Protein AF-A0A6F9B5J8-F1 (afdb_monomer_lite)

Radius of gyration: 30.19 Å; chains: 1; bounding box: 65×34×93 Å

Structure (mmCIF, N/CA/C/O backbone):
data_AF-A0A6F9B5J8-F1
#
_entry.id   AF-A0A6F9B5J8-F1
#
loop_
_atom_site.group_PDB
_atom_site.id
_atom_site.type_symbol
_atom_site.label_atom_id
_atom_site.label_alt_id
_atom_site.label_comp_id
_atom_site.label_asym_id
_atom_site.label_entity_id
_atom_site.label_seq_id
_atom_site.pdbx_PDB_ins_code
_atom_site.Cartn_x
_atom_site.Cartn_y
_atom_site.Cartn_z
_atom_site.occupancy
_atom_site.B_iso_or_equiv
_atom_site.auth_seq_id
_atom_site.auth_comp_id
_atom_site.auth_asym_id
_atom_site.auth_atom_id
_atom_site.pdbx_PDB_model_num
ATOM 1 N N . MET A 1 1 ? 31.287 -22.476 31.550 1.00 37.38 1 MET A N 1
ATOM 2 C CA . MET A 1 1 ? 30.076 -23.321 31.480 1.00 37.38 1 MET A CA 1
ATOM 3 C C . MET A 1 1 ? 28.970 -22.593 32.219 1.00 37.38 1 MET A C 1
ATOM 5 O O . MET A 1 1 ? 29.070 -22.447 33.428 1.00 37.38 1 MET A O 1
ATOM 9 N N . LEU A 1 2 ? 28.010 -22.037 31.480 1.00 32.53 2 LEU A N 1
ATOM 10 C CA . LEU A 1 2 ? 26.827 -21.346 32.008 1.00 32.53 2 LEU A CA 1
ATOM 11 C C . LEU A 1 2 ? 25.641 -22.335 32.050 1.00 32.53 2 LEU A C 1
ATOM 13 O O . LEU A 1 2 ? 25.611 -23.243 31.217 1.00 32.53 2 LEU A O 1
ATOM 17 N N . PRO A 1 3 ? 24.709 -22.206 33.012 1.00 39.16 3 PRO A N 1
ATOM 18 C CA . PRO A 1 3 ? 23.629 -23.169 33.240 1.00 39.16 3 PRO A CA 1
ATOM 19 C C . PRO A 1 3 ? 22.471 -23.013 32.228 1.00 39.16 3 PRO A C 1
ATOM 21 O O . PRO A 1 3 ? 22.410 -22.000 31.527 1.00 39.16 3 PRO A O 1
ATOM 24 N N . PRO A 1 4 ? 21.546 -23.994 32.135 1.00 36.91 4 PRO A N 1
ATOM 25 C CA . PRO A 1 4 ? 20.468 -23.984 31.151 1.00 36.91 4 PRO A CA 1
ATOM 26 C C . PRO A 1 4 ? 19.283 -23.113 31.593 1.00 36.91 4 PRO A C 1
ATOM 28 O O . PRO A 1 4 ? 18.852 -23.144 32.746 1.00 36.91 4 PRO A O 1
ATOM 31 N N . LEU A 1 5 ? 18.743 -22.349 30.641 1.00 36.72 5 LEU A N 1
ATOM 32 C CA . LEU A 1 5 ? 17.564 -21.496 30.792 1.00 36.72 5 LEU A CA 1
ATOM 33 C C . LEU A 1 5 ? 16.286 -22.342 30.834 1.00 36.72 5 LEU A C 1
ATOM 35 O O . LEU A 1 5 ? 15.611 -22.522 29.825 1.00 36.72 5 LEU A O 1
ATOM 39 N N . THR A 1 6 ? 15.917 -22.826 32.013 1.00 44.38 6 THR A N 1
ATOM 40 C CA . THR A 1 6 ? 14.540 -23.252 32.277 1.00 44.38 6 THR A CA 1
ATOM 41 C C . THR A 1 6 ? 14.115 -22.775 33.654 1.00 44.38 6 THR A C 1
ATOM 43 O O . THR A 1 6 ? 14.826 -23.008 34.624 1.00 44.38 6 THR A O 1
ATOM 46 N N . GLN A 1 7 ? 12.908 -22.200 33.6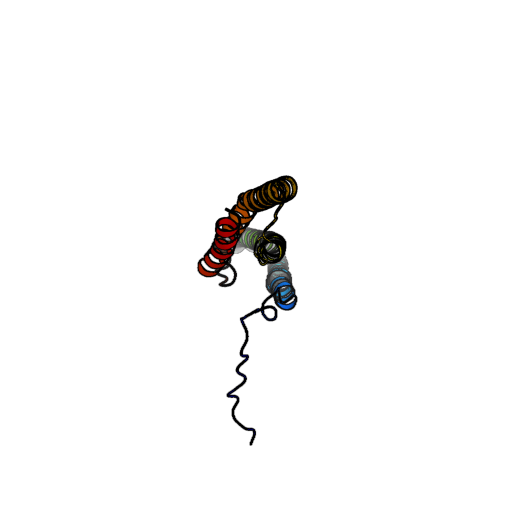93 1.00 40.66 7 GLN A N 1
ATOM 47 C CA . GLN A 1 7 ? 12.103 -21.798 34.856 1.00 40.66 7 GLN A CA 1
ATOM 48 C C . GLN A 1 7 ? 12.181 -20.322 35.269 1.00 40.66 7 GLN A C 1
ATOM 50 O O . GLN A 1 7 ? 12.693 -19.968 36.323 1.00 40.66 7 GLN A O 1
ATOM 55 N N . PHE A 1 8 ? 11.486 -19.482 34.499 1.00 30.41 8 PHE A N 1
ATOM 56 C CA . PHE A 1 8 ? 10.655 -18.438 35.099 1.00 30.41 8 PHE A CA 1
ATOM 57 C C . PHE A 1 8 ? 9.186 -18.760 34.800 1.00 30.41 8 PHE A C 1
ATOM 59 O O . PHE A 1 8 ? 8.731 -18.660 33.665 1.00 30.41 8 PHE A O 1
ATOM 66 N N . HIS A 1 9 ? 8.461 -19.212 35.825 1.00 32.81 9 HIS A N 1
ATOM 67 C CA . HIS A 1 9 ? 6.999 -19.272 35.848 1.00 32.81 9 HIS A CA 1
ATOM 68 C C . HIS A 1 9 ? 6.486 -17.974 36.489 1.00 32.81 9 HIS A C 1
ATOM 70 O O . HIS A 1 9 ? 6.892 -17.647 37.602 1.00 32.81 9 HIS A O 1
ATOM 76 N N . CYS A 1 10 ? 5.581 -17.256 35.816 1.00 32.72 10 CYS A N 1
ATOM 77 C CA . CYS A 1 10 ? 4.831 -16.139 36.400 1.00 32.72 10 CYS A CA 1
ATOM 78 C C . CYS A 1 10 ? 3.412 -16.619 36.776 1.00 32.72 10 CYS A C 1
ATOM 80 O O . CYS A 1 10 ? 2.688 -17.071 35.887 1.00 32.72 10 CYS A O 1
ATOM 82 N N . PRO A 1 11 ? 2.989 -16.553 38.055 1.00 35.34 11 PRO A N 1
ATOM 83 C CA . PRO A 1 11 ? 1.749 -17.176 38.521 1.00 35.34 11 PRO A CA 1
ATOM 84 C C . PRO A 1 11 ? 0.503 -16.266 38.517 1.00 35.34 11 PRO A C 1
ATOM 86 O O . PRO A 1 11 ? -0.454 -16.567 39.227 1.00 35.34 11 PRO A O 1
ATOM 89 N N . ARG A 1 12 ? 0.446 -15.177 37.733 1.00 34.28 12 ARG A N 1
ATOM 90 C CA . ARG A 1 12 ? -0.804 -14.413 37.527 1.00 34.28 12 ARG A CA 1
ATOM 91 C C . ARG A 1 12 ? -0.937 -13.892 36.094 1.00 34.28 12 ARG A C 1
ATOM 93 O O . ARG A 1 12 ? -0.128 -13.090 35.653 1.00 34.28 12 ARG A O 1
ATOM 100 N N . GLY A 1 13 ? -1.976 -14.396 35.419 1.00 32.84 13 GLY A N 1
ATOM 101 C CA . GLY A 1 13 ? -2.729 -13.807 34.303 1.00 32.84 13 GLY A CA 1
ATOM 102 C C . GLY A 1 13 ? -1.992 -12.858 33.363 1.00 32.84 13 GLY A C 1
ATOM 103 O O . GLY A 1 13 ? -1.878 -11.673 33.644 1.00 32.84 13 GLY A O 1
ATOM 104 N N . LYS A 1 14 ? -1.570 -13.408 32.221 1.00 40.62 14 LYS A N 1
ATOM 105 C CA . LYS A 1 14 ? -1.079 -12.739 31.011 1.00 40.62 14 LYS A CA 1
ATOM 106 C C . LYS A 1 14 ? -1.617 -11.314 30.825 1.00 40.62 14 LYS A C 1
ATOM 108 O O . LYS A 1 14 ? -2.750 -11.127 30.398 1.00 40.62 14 LYS A O 1
ATOM 113 N N . LEU A 1 15 ? -0.722 -10.345 30.955 1.00 35.44 15 LEU A N 1
ATOM 114 C CA . LEU A 1 15 ? -0.727 -9.197 30.068 1.00 35.44 15 LEU A CA 1
ATOM 115 C C . LEU A 1 15 ? 0.582 -9.218 29.288 1.00 35.44 15 LEU A C 1
ATOM 117 O O . LEU A 1 15 ? 1.653 -8.890 29.789 1.00 35.44 15 LEU A O 1
ATOM 121 N N . LEU A 1 16 ? 0.463 -9.687 28.053 1.00 37.03 16 LEU A N 1
ATOM 122 C CA . LEU A 1 16 ? 1.483 -9.693 27.018 1.00 37.03 16 LEU A CA 1
ATOM 123 C C . LEU A 1 16 ? 1.702 -8.241 26.534 1.00 37.03 16 LEU A C 1
ATOM 125 O O . LEU A 1 16 ? 1.447 -7.931 25.381 1.00 37.03 16 LEU A O 1
ATOM 129 N N . TYR A 1 17 ? 2.077 -7.324 27.432 1.00 33.22 17 TYR A N 1
ATOM 130 C CA . TYR A 1 17 ? 2.250 -5.899 27.105 1.00 33.22 17 TYR A CA 1
ATOM 131 C C . TYR A 1 17 ? 3.641 -5.552 26.557 1.00 33.22 17 TYR A C 1
ATOM 133 O O . TYR A 1 17 ? 3.884 -4.386 26.273 1.00 33.22 17 TYR A O 1
ATOM 141 N N . ASP A 1 18 ? 4.533 -6.531 26.365 1.00 35.66 18 ASP A N 1
ATOM 142 C CA . ASP A 1 18 ? 5.961 -6.228 26.206 1.00 35.66 18 ASP A CA 1
ATOM 143 C C . ASP A 1 18 ? 6.657 -6.682 24.920 1.00 35.66 18 ASP A C 1
ATOM 145 O O . ASP A 1 18 ? 7.838 -6.385 24.782 1.00 35.66 18 ASP A O 1
ATOM 149 N N . HIS A 1 19 ? 6.020 -7.316 23.931 1.00 38.62 19 HIS A N 1
ATOM 150 C CA . HIS A 1 19 ? 6.734 -7.660 22.688 1.00 38.62 19 HIS A CA 1
ATOM 151 C C . HIS A 1 19 ? 5.834 -7.561 21.457 1.00 38.62 19 HIS A C 1
ATOM 153 O O . HIS A 1 19 ? 4.926 -8.365 21.327 1.00 38.62 19 HIS A O 1
ATOM 159 N N . ILE A 1 20 ? 6.199 -6.675 20.515 1.00 34.84 20 ILE A N 1
ATOM 160 C CA . ILE A 1 20 ? 5.687 -6.532 19.126 1.00 34.84 20 ILE A CA 1
ATOM 161 C C . ILE A 1 20 ? 4.821 -5.274 18.869 1.00 34.84 20 ILE A C 1
ATOM 163 O O . ILE A 1 20 ? 4.109 -5.202 17.881 1.00 34.84 20 ILE A O 1
ATOM 167 N N . ILE A 1 21 ? 4.940 -4.194 19.651 1.00 38.72 21 ILE A N 1
ATOM 168 C CA . ILE A 1 21 ? 4.560 -2.871 19.114 1.00 38.72 21 ILE A CA 1
ATOM 169 C C . ILE A 1 21 ? 5.739 -2.356 18.278 1.00 38.72 21 ILE A C 1
ATOM 171 O O . ILE A 1 21 ? 6.789 -2.010 18.816 1.00 38.72 21 ILE A O 1
ATOM 175 N N . CYS A 1 22 ? 5.560 -2.406 16.955 1.00 45.31 22 CYS A N 1
ATOM 176 C CA . CYS A 1 22 ? 6.238 -1.611 15.928 1.00 45.31 22 CYS A CA 1
ATOM 177 C C . CYS A 1 22 ? 7.741 -1.377 16.139 1.00 45.31 22 CYS A C 1
ATOM 179 O O . CYS A 1 22 ? 8.139 -0.339 16.655 1.00 45.31 22 CYS A O 1
ATOM 181 N N . GLN A 1 23 ? 8.605 -2.288 15.672 1.00 42.56 23 GLN A N 1
ATOM 182 C CA . GLN A 1 23 ? 10.034 -1.981 15.528 1.00 42.56 23 GLN A CA 1
ATOM 183 C C . GLN A 1 23 ? 10.191 -0.809 14.536 1.00 42.56 23 GLN A C 1
ATOM 185 O O . GLN A 1 23 ? 10.037 -1.034 13.331 1.00 42.56 23 GLN A O 1
ATOM 190 N N . PRO A 1 24 ? 10.604 0.401 14.968 1.00 50.41 24 PRO A N 1
ATOM 191 C CA . PRO A 1 24 ? 10.905 1.507 14.049 1.00 50.41 24 PRO A CA 1
ATOM 192 C C . PRO A 1 24 ? 12.015 1.111 13.061 1.00 50.41 24 PRO A C 1
ATOM 194 O O . PRO A 1 24 ? 12.096 1.595 11.939 1.00 50.41 24 PRO A O 1
ATOM 197 N N . LYS A 1 25 ? 12.829 0.127 13.462 1.00 47.16 25 LYS A N 1
ATOM 198 C CA . LYS A 1 25 ? 13.899 -0.471 12.669 1.00 47.16 25 LYS A CA 1
ATOM 199 C C . LYS A 1 25 ? 13.408 -1.222 11.433 1.00 47.16 25 LYS A C 1
ATOM 201 O O . LYS A 1 25 ? 14.150 -1.244 10.465 1.00 47.16 25 LYS A O 1
ATOM 206 N N . ILE A 1 26 ? 12.212 -1.823 11.439 1.00 51.53 26 ILE A N 1
ATOM 207 C CA . ILE A 1 26 ? 11.658 -2.514 10.256 1.00 51.53 26 ILE A CA 1
ATOM 208 C C . ILE A 1 26 ? 11.089 -1.487 9.274 1.00 51.53 26 ILE A C 1
ATOM 210 O O . ILE A 1 26 ? 11.372 -1.575 8.085 1.00 51.53 26 ILE A O 1
ATOM 214 N N . HIS A 1 27 ? 10.380 -0.470 9.776 1.00 51.38 27 HIS A N 1
ATOM 215 C CA . HIS A 1 27 ? 9.922 0.676 8.985 1.00 51.38 27 HIS A CA 1
ATOM 216 C C . HIS A 1 27 ? 11.092 1.362 8.261 1.00 51.38 27 HIS A C 1
ATOM 218 O O . HIS A 1 27 ? 11.042 1.562 7.048 1.00 51.38 27 HIS A O 1
ATOM 224 N N . ASP A 1 28 ? 12.186 1.638 8.974 1.00 57.00 28 ASP A N 1
ATOM 225 C CA . ASP A 1 28 ? 13.368 2.265 8.382 1.00 57.00 28 ASP A CA 1
ATOM 226 C C . ASP A 1 28 ? 14.162 1.306 7.481 1.00 57.00 28 ASP A C 1
ATOM 228 O O . ASP A 1 28 ? 14.697 1.748 6.465 1.00 57.00 28 ASP A O 1
ATOM 232 N N . LEU A 1 29 ? 14.198 -0.003 7.776 1.00 56.66 29 LEU A N 1
ATOM 233 C CA . LEU A 1 29 ? 14.821 -0.992 6.886 1.00 56.66 29 LEU A CA 1
ATOM 234 C C . LEU A 1 29 ? 14.059 -1.128 5.570 1.00 56.66 29 LEU A C 1
ATOM 236 O O . LEU A 1 29 ? 14.685 -1.091 4.520 1.00 56.66 29 LEU A O 1
ATOM 240 N N . ILE A 1 30 ? 12.734 -1.282 5.610 1.00 58.03 30 ILE A N 1
ATOM 241 C CA . ILE A 1 30 ? 11.888 -1.442 4.419 1.00 58.03 30 ILE A CA 1
ATOM 242 C C . ILE A 1 30 ? 11.948 -0.163 3.573 1.00 58.03 30 ILE A C 1
ATOM 244 O O . ILE A 1 30 ? 12.135 -0.233 2.357 1.00 58.03 30 ILE A O 1
ATOM 248 N N . LYS A 1 31 ? 11.928 1.008 4.223 1.00 55.06 31 LYS A N 1
ATOM 249 C CA . LYS A 1 31 ? 12.168 2.320 3.605 1.00 55.06 31 LYS A CA 1
ATOM 250 C C . LYS A 1 31 ? 13.508 2.428 2.904 1.00 55.06 31 LYS A C 1
ATOM 252 O O . LYS A 1 31 ? 13.580 2.897 1.768 1.00 55.06 31 LYS A O 1
ATOM 257 N N . HIS A 1 32 ? 14.569 1.983 3.561 1.00 61.31 32 HIS A N 1
ATOM 258 C CA . HIS A 1 32 ? 15.911 2.048 3.006 1.00 61.31 32 HIS A CA 1
ATOM 259 C C . HIS A 1 32 ? 16.126 1.007 1.891 1.00 61.31 32 HIS A C 1
ATOM 261 O O . HIS A 1 32 ? 16.695 1.328 0.849 1.00 61.31 32 HIS A O 1
ATOM 267 N N . LEU A 1 33 ? 15.625 -0.221 2.057 1.00 61.12 33 LEU A N 1
ATOM 268 C CA . LEU A 1 33 ? 15.798 -1.313 1.096 1.00 61.12 33 LEU A CA 1
ATOM 269 C C . LEU A 1 33 ? 14.973 -1.135 -0.183 1.00 61.12 33 LEU A C 1
ATOM 271 O O . LEU A 1 33 ? 15.516 -1.316 -1.271 1.00 61.12 33 LEU A O 1
ATOM 275 N N . LEU A 1 34 ? 13.686 -0.790 -0.085 1.00 60.66 34 LEU A N 1
ATOM 276 C CA . LEU A 1 34 ? 12.826 -0.696 -1.271 1.00 60.66 34 LEU A CA 1
ATOM 277 C C . LEU A 1 34 ? 13.034 0.616 -2.029 1.00 60.66 34 LEU A C 1
ATOM 279 O O . LEU A 1 34 ? 13.161 0.600 -3.252 1.00 60.66 34 LEU A O 1
ATOM 283 N N . CYS A 1 35 ? 13.097 1.746 -1.319 1.00 58.72 35 CYS A N 1
ATOM 284 C CA . CYS A 1 35 ? 13.085 3.059 -1.960 1.00 58.72 35 CYS A CA 1
ATOM 285 C C . CYS A 1 35 ? 14.489 3.551 -2.329 1.00 58.72 35 CYS A C 1
ATOM 287 O O . CYS A 1 35 ? 14.704 4.015 -3.448 1.00 58.72 35 CYS A O 1
ATOM 289 N N . VAL A 1 36 ? 15.454 3.450 -1.407 1.00 60.62 36 VAL A N 1
ATOM 290 C CA . VAL A 1 36 ? 16.802 3.995 -1.633 1.00 60.62 36 VAL A CA 1
ATOM 291 C C . VAL A 1 36 ? 17.619 3.039 -2.490 1.00 60.62 36 VAL A C 1
ATOM 293 O O . VAL A 1 36 ? 18.093 3.438 -3.545 1.00 60.62 36 VAL A O 1
ATOM 296 N N . ILE A 1 37 ? 17.720 1.765 -2.107 1.00 62.06 37 ILE A N 1
ATOM 297 C CA . ILE A 1 37 ? 18.563 0.805 -2.837 1.00 62.06 37 ILE A CA 1
ATOM 298 C C . ILE A 1 37 ? 17.944 0.433 -4.193 1.00 62.06 37 ILE A C 1
ATOM 300 O O . ILE A 1 37 ? 18.648 0.413 -5.204 1.00 62.06 37 ILE A O 1
ATOM 304 N N . GLY A 1 38 ? 16.631 0.178 -4.242 1.00 70.38 38 GLY A N 1
ATOM 305 C CA . GLY A 1 38 ? 15.922 -0.120 -5.491 1.00 70.38 38 GLY A CA 1
ATOM 306 C C . GLY A 1 38 ? 15.949 1.051 -6.479 1.00 70.38 38 GLY A C 1
ATOM 307 O O . GLY A 1 38 ? 16.356 0.877 -7.628 1.00 70.38 38 GLY A O 1
ATOM 308 N N . GLY A 1 39 ? 15.585 2.251 -6.017 1.00 74.44 39 GLY A N 1
ATOM 309 C CA . GLY A 1 39 ? 15.567 3.462 -6.840 1.00 74.44 39 GLY A CA 1
ATOM 310 C C . GLY A 1 39 ? 16.956 3.904 -7.308 1.00 74.44 39 GLY A C 1
ATOM 311 O O . GLY A 1 39 ? 17.126 4.214 -8.486 1.00 74.44 39 GLY A O 1
ATOM 312 N N . GLN A 1 40 ? 17.971 3.877 -6.432 1.00 77.69 40 GLN A N 1
ATOM 313 C CA . GLN A 1 40 ? 19.347 4.225 -6.815 1.00 77.69 40 GLN A CA 1
ATOM 314 C C . GLN A 1 40 ? 19.888 3.283 -7.882 1.00 77.69 40 GLN A C 1
ATOM 316 O O . GLN A 1 40 ? 20.427 3.740 -8.885 1.00 77.69 40 GLN A O 1
ATOM 321 N N . LYS A 1 41 ? 19.686 1.973 -7.712 1.00 79.75 41 LYS A N 1
ATOM 322 C CA . LYS A 1 41 ? 20.203 0.986 -8.658 1.00 79.75 41 LYS A CA 1
ATOM 323 C C . LYS A 1 41 ? 19.550 1.098 -10.036 1.00 79.75 41 LYS A C 1
ATOM 325 O O . LYS A 1 41 ? 20.235 0.934 -11.047 1.00 79.75 41 LYS A O 1
ATOM 330 N N . ILE A 1 42 ? 18.247 1.390 -10.093 1.00 83.31 42 ILE A N 1
ATOM 331 C CA . ILE A 1 42 ? 17.556 1.631 -11.367 1.00 83.31 42 ILE A CA 1
ATOM 332 C C . ILE A 1 42 ? 18.063 2.925 -12.010 1.00 83.31 42 ILE A C 1
ATOM 334 O O . ILE A 1 42 ? 18.411 2.906 -13.186 1.00 83.31 42 ILE A O 1
ATOM 338 N N . HIS A 1 43 ? 18.190 4.010 -11.244 1.00 83.69 43 HIS A N 1
ATOM 339 C CA . HIS A 1 43 ? 18.704 5.287 -11.742 1.00 83.69 43 HIS A CA 1
ATOM 340 C C . HIS A 1 43 ? 20.143 5.178 -12.281 1.00 83.69 43 HIS A C 1
ATOM 342 O O . HIS A 1 43 ? 20.455 5.706 -13.348 1.00 83.69 43 HIS A O 1
ATOM 348 N N . GLU A 1 44 ? 21.026 4.472 -11.571 1.00 85.69 44 GLU A N 1
ATOM 349 C CA . GLU A 1 44 ? 22.394 4.188 -12.019 1.00 85.69 44 GLU A CA 1
ATOM 350 C C . GLU A 1 44 ? 22.402 3.390 -13.326 1.00 85.69 44 GLU A C 1
ATOM 352 O O . GLU A 1 44 ? 23.072 3.782 -14.281 1.00 85.69 44 GLU A O 1
ATOM 357 N N . SER A 1 45 ? 21.608 2.318 -13.395 1.00 85.06 45 SER A N 1
ATOM 358 C CA . SER A 1 45 ? 21.504 1.473 -14.593 1.00 85.06 45 SER A CA 1
ATOM 359 C C . SER A 1 45 ? 20.942 2.248 -15.791 1.00 85.06 45 SER A C 1
ATOM 361 O O . SER A 1 45 ? 21.409 2.096 -16.919 1.00 85.06 45 SER A O 1
ATOM 363 N N . GLU A 1 46 ? 19.956 3.113 -15.554 1.00 88.25 46 GLU A N 1
ATOM 364 C CA . GLU A 1 46 ? 19.367 3.989 -16.565 1.00 88.25 46 GLU A CA 1
ATOM 365 C C . GLU A 1 46 ? 20.386 5.022 -17.070 1.00 88.25 46 GLU A C 1
ATOM 367 O O . GLU A 1 46 ? 20.505 5.254 -18.275 1.00 88.25 46 GLU A O 1
ATOM 372 N N . HIS A 1 47 ? 21.158 5.630 -16.163 1.00 89.56 47 HIS A N 1
ATOM 373 C CA . HIS A 1 47 ? 22.221 6.564 -16.520 1.00 89.56 47 HIS A CA 1
ATOM 374 C C . HIS A 1 47 ? 23.325 5.884 -17.338 1.00 89.56 47 HIS A C 1
ATOM 376 O O . HIS A 1 47 ? 23.705 6.396 -18.391 1.00 89.56 47 HIS A O 1
ATOM 382 N N . GLU A 1 48 ? 23.788 4.711 -16.907 1.00 90.56 48 GLU A N 1
ATOM 383 C CA . GLU A 1 48 ? 24.775 3.918 -17.642 1.00 90.56 48 GLU A CA 1
ATOM 384 C C . GLU A 1 48 ? 24.266 3.547 -19.045 1.00 90.56 48 GLU A C 1
ATOM 386 O O . GLU A 1 48 ? 25.000 3.665 -20.031 1.00 90.56 48 GLU A O 1
ATOM 391 N N . GLY A 1 49 ? 22.998 3.140 -19.154 1.00 91.62 49 GLY A N 1
ATOM 392 C CA . GLY A 1 49 ? 22.351 2.826 -20.426 1.00 91.62 49 GLY A CA 1
ATOM 393 C C . GLY A 1 49 ? 22.292 4.023 -21.380 1.00 91.62 49 GLY A C 1
ATOM 394 O O . GLY A 1 49 ? 22.665 3.888 -22.547 1.00 91.62 49 GLY A O 1
ATOM 395 N N . ARG A 1 50 ? 21.925 5.210 -20.874 1.00 93.81 50 ARG A N 1
ATOM 396 C CA . ARG A 1 50 ? 21.932 6.460 -21.656 1.00 93.81 50 ARG A CA 1
ATOM 397 C C . ARG A 1 50 ? 23.313 6.777 -22.215 1.00 93.81 50 ARG A C 1
ATOM 399 O O . ARG A 1 50 ? 23.445 6.984 -23.416 1.00 93.81 50 ARG A O 1
ATOM 406 N N . VAL A 1 51 ? 24.343 6.739 -21.366 1.00 95.94 51 VAL A N 1
ATOM 407 C CA . VAL A 1 51 ? 25.727 7.022 -21.782 1.00 95.94 51 VAL A CA 1
ATOM 408 C C . VAL A 1 51 ? 26.172 6.060 -22.886 1.00 95.94 51 VAL A C 1
ATOM 410 O O . VAL A 1 51 ? 26.753 6.485 -23.884 1.00 95.94 51 VAL A O 1
ATOM 413 N N . LYS A 1 52 ? 25.858 4.764 -22.760 1.00 94.44 52 LYS A N 1
ATOM 414 C CA . LYS A 1 52 ? 26.164 3.773 -23.804 1.00 94.44 52 LYS A CA 1
ATOM 415 C C . LYS A 1 52 ? 25.418 4.056 -25.108 1.00 94.44 52 LYS A C 1
ATOM 417 O O . LYS A 1 52 ? 26.011 3.916 -26.177 1.00 94.44 52 LYS A O 1
ATOM 422 N N . MET A 1 53 ? 24.151 4.461 -25.039 1.00 96.62 53 MET A N 1
ATOM 423 C CA . MET A 1 53 ? 23.368 4.800 -26.226 1.00 96.62 53 MET A CA 1
ATOM 424 C C . MET A 1 53 ? 23.954 6.015 -26.956 1.00 96.62 53 MET A C 1
ATOM 426 O O . MET A 1 53 ? 24.123 5.969 -28.175 1.00 96.62 53 MET A O 1
ATOM 430 N N . ASP A 1 54 ? 24.360 7.049 -26.217 1.00 96.69 54 ASP A N 1
ATOM 431 C CA . ASP A 1 54 ? 25.024 8.232 -26.774 1.00 96.69 54 ASP A CA 1
ATOM 432 C C . ASP A 1 54 ? 26.343 7.863 -27.468 1.00 96.69 54 ASP A C 1
ATOM 434 O O . ASP A 1 54 ? 26.596 8.282 -28.600 1.00 96.69 54 ASP A O 1
ATOM 438 N N . MET A 1 55 ? 27.157 7.002 -26.845 1.00 96.81 55 MET A N 1
ATOM 439 C CA . MET A 1 55 ? 28.394 6.496 -27.454 1.00 96.81 55 MET A CA 1
ATOM 440 C C . MET A 1 55 ? 28.134 5.744 -28.766 1.00 96.81 55 MET A C 1
ATOM 442 O O . MET A 1 55 ? 28.871 5.926 -29.738 1.00 96.81 55 MET A O 1
ATOM 446 N N . VAL A 1 56 ? 27.088 4.911 -28.818 1.00 96.69 56 VAL A N 1
ATOM 447 C CA . VAL A 1 56 ? 26.718 4.183 -30.041 1.00 96.69 56 VAL A CA 1
ATOM 448 C C . VAL A 1 56 ? 26.245 5.138 -31.133 1.00 96.69 56 VAL A C 1
ATOM 450 O O . VAL A 1 56 ? 26.608 4.948 -32.292 1.00 96.69 56 VAL A O 1
ATOM 453 N N . LEU A 1 57 ? 25.471 6.169 -30.790 1.00 95.62 57 LEU A N 1
ATOM 454 C CA . LEU A 1 57 ? 25.003 7.163 -31.757 1.00 95.62 57 LEU A CA 1
ATOM 455 C C . LEU A 1 57 ? 26.173 7.916 -32.399 1.00 95.62 57 LEU A C 1
ATOM 457 O O . LEU A 1 57 ? 26.220 8.016 -33.625 1.00 95.62 57 LEU A O 1
ATOM 461 N N . VAL A 1 58 ? 27.151 8.349 -31.597 1.00 96.75 58 VAL A N 1
ATOM 462 C CA . VAL A 1 58 ? 28.374 9.000 -32.095 1.00 96.75 58 VAL A CA 1
ATOM 463 C C . VAL A 1 58 ? 29.170 8.058 -33.004 1.00 96.75 58 VAL A C 1
ATOM 465 O O . VAL A 1 58 ? 29.571 8.441 -34.103 1.00 96.75 58 VAL A O 1
ATOM 468 N N . ALA A 1 59 ? 29.374 6.805 -32.590 1.00 95.69 59 ALA A N 1
ATOM 469 C CA . ALA A 1 59 ? 30.100 5.825 -33.400 1.00 95.69 59 ALA A CA 1
ATOM 470 C C . ALA A 1 59 ? 29.380 5.519 -34.726 1.00 95.69 59 ALA A C 1
ATOM 472 O O . ALA A 1 59 ? 30.012 5.406 -35.778 1.00 95.69 59 ALA A O 1
ATOM 473 N N . ALA A 1 60 ? 28.053 5.411 -34.693 1.00 96.19 60 ALA A N 1
ATOM 474 C CA . ALA A 1 60 ? 27.253 5.150 -35.877 1.00 96.19 60 ALA A CA 1
ATOM 475 C C . ALA A 1 60 ? 27.255 6.334 -36.851 1.00 96.19 60 ALA A C 1
ATOM 477 O O . ALA A 1 60 ? 27.274 6.112 -38.057 1.00 96.19 60 ALA A O 1
ATOM 478 N N . GLU A 1 61 ? 27.292 7.575 -36.363 1.00 96.12 61 GLU A N 1
ATOM 479 C C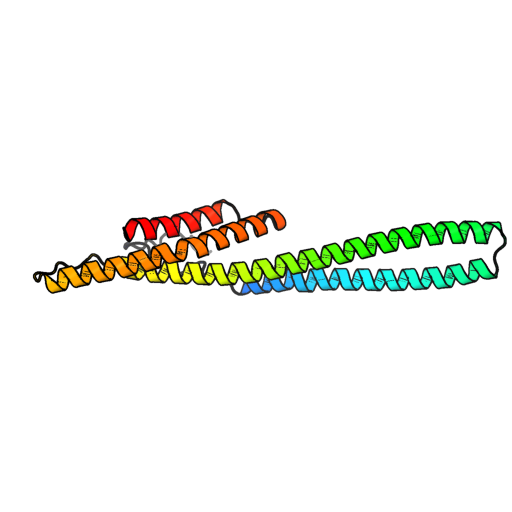A . GLU A 1 61 ? 27.408 8.758 -37.220 1.00 96.12 61 GLU A CA 1
ATOM 480 C C . GLU A 1 61 ? 28.693 8.729 -38.062 1.00 96.12 61 GLU A C 1
ATOM 482 O O . GLU A 1 61 ? 28.639 8.945 -39.274 1.00 96.12 61 GLU A O 1
ATOM 487 N N . VAL A 1 62 ? 29.824 8.341 -37.465 1.00 95.69 62 VAL A N 1
ATOM 488 C CA . VAL A 1 62 ? 31.101 8.176 -38.182 1.00 95.69 62 VAL A CA 1
ATOM 489 C C . VAL A 1 62 ? 30.996 7.117 -39.286 1.00 95.69 62 VAL A C 1
ATOM 491 O O . VAL A 1 62 ? 31.467 7.343 -40.404 1.00 95.69 62 VAL A O 1
ATOM 494 N N . LEU A 1 63 ? 30.369 5.972 -38.992 1.00 95.19 63 LEU A N 1
ATOM 495 C CA . LEU A 1 63 ? 30.165 4.886 -39.960 1.00 95.19 63 LEU A CA 1
ATOM 496 C C . LEU A 1 63 ? 29.201 5.285 -41.078 1.00 95.19 63 LEU A C 1
ATOM 498 O O . LEU A 1 63 ? 29.395 4.903 -42.229 1.00 95.19 63 LEU A O 1
ATOM 502 N N . LEU A 1 64 ? 28.179 6.077 -40.760 1.00 95.44 64 LEU A N 1
ATOM 503 C CA . LEU A 1 64 ? 27.236 6.580 -41.747 1.00 95.44 64 LEU A CA 1
ATOM 504 C C . LEU A 1 64 ? 27.887 7.608 -42.675 1.00 95.44 64 LEU A C 1
ATOM 506 O O . LEU A 1 64 ? 27.614 7.589 -43.871 1.00 95.44 64 LEU A O 1
ATOM 510 N N . GLN A 1 65 ? 28.755 8.481 -42.162 1.00 95.25 65 GLN A N 1
ATOM 511 C CA . GLN A 1 65 ? 29.436 9.497 -42.969 1.00 95.25 65 GLN A CA 1
ATOM 512 C C . GLN A 1 65 ? 30.504 8.907 -43.897 1.00 95.25 65 GLN A C 1
ATOM 514 O O . GLN A 1 65 ? 30.596 9.326 -45.049 1.00 95.25 65 GLN A O 1
ATOM 519 N N . ASN A 1 66 ? 31.289 7.940 -43.412 1.00 93.75 66 ASN A N 1
ATOM 520 C CA . ASN A 1 66 ? 32.486 7.457 -44.112 1.00 93.75 66 ASN A CA 1
ATOM 521 C C . ASN A 1 66 ? 32.336 6.060 -44.737 1.00 93.75 66 ASN A C 1
ATOM 523 O O . ASN A 1 66 ? 33.198 5.643 -45.508 1.00 93.75 66 ASN A O 1
ATOM 527 N N . GLY A 1 67 ? 31.287 5.316 -44.380 1.00 91.75 67 GLY A N 1
ATOM 528 C CA . GLY A 1 67 ? 31.064 3.946 -44.837 1.00 91.75 67 GLY A CA 1
ATOM 529 C C . GLY A 1 67 ? 30.470 3.855 -46.242 1.00 91.75 67 GLY A C 1
ATOM 530 O O . GLY A 1 67 ? 29.786 4.761 -46.722 1.00 91.75 67 GLY A O 1
ATOM 531 N N . ASP A 1 68 ? 30.696 2.711 -46.882 1.00 95.50 68 ASP A N 1
ATOM 532 C CA . ASP A 1 68 ? 30.046 2.347 -48.139 1.00 95.50 68 ASP A CA 1
ATOM 533 C C . ASP A 1 68 ? 28.551 2.021 -47.950 1.00 95.50 68 ASP A C 1
ATOM 535 O O . ASP A 1 68 ? 28.010 2.009 -46.840 1.00 95.50 68 ASP A O 1
ATOM 539 N N . GLN A 1 69 ? 27.845 1.773 -49.055 1.00 95.19 69 GLN A N 1
ATOM 540 C CA . GLN A 1 69 ? 26.394 1.572 -49.034 1.00 95.19 69 GLN A CA 1
ATOM 541 C C . GLN A 1 69 ? 25.963 0.387 -48.153 1.00 95.19 69 GLN A C 1
ATOM 543 O O . GLN A 1 69 ? 24.938 0.464 -47.471 1.00 95.19 69 GLN A O 1
ATOM 548 N N . GLU A 1 70 ? 26.744 -0.694 -48.145 1.00 95.88 70 GLU A N 1
ATOM 549 C CA . GLU A 1 70 ? 26.482 -1.868 -47.313 1.00 95.88 70 GLU A CA 1
ATOM 550 C C . GLU A 1 70 ? 26.665 -1.542 -45.826 1.00 95.88 70 GLU A C 1
ATOM 552 O O . GLU A 1 70 ? 25.763 -1.794 -45.021 1.00 95.88 70 GLU A O 1
ATOM 557 N N . THR A 1 71 ? 27.777 -0.894 -45.465 1.00 95.50 71 THR A N 1
ATOM 558 C CA . THR A 1 71 ? 28.054 -0.444 -44.095 1.00 95.50 71 THR A CA 1
ATOM 559 C C . THR A 1 71 ? 26.949 0.475 -43.589 1.00 95.50 71 THR A C 1
ATOM 561 O O . THR A 1 71 ? 26.453 0.302 -42.471 1.00 95.50 71 THR A O 1
ATOM 564 N N . ARG A 1 72 ? 26.500 1.421 -44.421 1.00 96.56 72 ARG A N 1
ATOM 565 C CA . ARG A 1 72 ? 25.416 2.347 -44.080 1.00 96.56 72 ARG A CA 1
ATOM 566 C C . ARG A 1 72 ? 24.093 1.626 -43.840 1.00 96.56 72 ARG A C 1
ATOM 568 O O . ARG A 1 72 ? 23.437 1.883 -42.830 1.00 96.56 72 ARG A O 1
ATOM 575 N N . SER A 1 73 ? 23.717 0.703 -44.726 1.00 96.75 73 SER A N 1
ATOM 576 C CA . SER A 1 73 ? 22.497 -0.102 -44.584 1.00 96.75 73 SER A CA 1
ATOM 577 C C . SER A 1 73 ? 22.514 -0.932 -43.295 1.00 96.75 73 SER A C 1
ATOM 579 O O . SER A 1 73 ? 21.576 -0.869 -42.496 1.00 96.75 73 SER A O 1
ATOM 581 N N . ASN A 1 74 ? 23.619 -1.637 -43.037 1.00 96.69 74 ASN A N 1
ATOM 582 C CA . ASN A 1 74 ? 23.792 -2.451 -41.834 1.00 96.69 74 ASN A CA 1
ATOM 583 C C . ASN A 1 74 ? 23.767 -1.601 -40.554 1.00 96.69 74 ASN A C 1
ATOM 585 O O . ASN A 1 74 ? 23.159 -1.991 -39.556 1.00 96.69 74 ASN A O 1
ATOM 589 N N . THR A 1 75 ? 24.376 -0.413 -40.590 1.00 96.62 75 THR A N 1
ATOM 590 C CA . THR A 1 75 ? 24.384 0.530 -39.462 1.00 96.62 75 THR A CA 1
ATOM 591 C C . THR A 1 75 ? 22.979 1.045 -39.162 1.00 96.62 75 THR A C 1
ATOM 593 O O . THR A 1 75 ? 22.565 1.046 -38.004 1.00 96.62 75 THR A O 1
ATOM 596 N N . HIS A 1 76 ? 22.200 1.412 -40.185 1.00 97.06 76 HIS A N 1
ATOM 597 C CA . HIS A 1 76 ? 20.805 1.818 -40.004 1.00 97.06 76 HIS A CA 1
ATOM 598 C C . HIS A 1 76 ? 19.939 0.703 -39.407 1.00 97.06 76 HIS A C 1
ATOM 600 O O . HIS A 1 76 ? 19.152 0.977 -38.499 1.00 97.06 76 HIS A O 1
ATOM 606 N N . ALA A 1 77 ? 20.096 -0.539 -39.876 1.00 97.38 77 ALA A N 1
ATOM 607 C CA . ALA A 1 77 ? 19.352 -1.680 -39.347 1.00 97.38 77 ALA A CA 1
ATOM 608 C C . ALA A 1 77 ? 19.654 -1.910 -37.856 1.00 97.38 77 ALA A C 1
ATOM 610 O O . ALA A 1 77 ? 18.729 -1.967 -37.046 1.00 97.38 77 ALA A O 1
ATOM 611 N N . ARG A 1 78 ? 20.941 -1.937 -37.481 1.00 96.50 78 ARG A N 1
ATOM 612 C CA . ARG A 1 78 ? 21.369 -2.111 -36.083 1.00 96.50 78 ARG A CA 1
ATOM 613 C C . ARG A 1 78 ? 20.934 -0.960 -35.182 1.00 96.50 78 ARG A C 1
ATOM 615 O O . ARG A 1 78 ? 20.481 -1.199 -34.070 1.00 96.50 78 ARG A O 1
ATOM 622 N N . LEU A 1 79 ? 21.033 0.286 -35.654 1.00 97.12 79 LEU A N 1
ATOM 623 C CA . LEU A 1 79 ? 20.553 1.445 -34.898 1.00 97.12 79 LEU A CA 1
ATOM 624 C C . LEU A 1 79 ? 19.048 1.379 -34.648 1.00 97.12 79 LEU A C 1
ATOM 626 O O . LEU A 1 79 ? 18.599 1.753 -33.568 1.00 97.12 79 LEU A O 1
ATOM 630 N N . LYS A 1 80 ? 18.265 0.934 -35.636 1.00 96.88 80 LYS A N 1
ATOM 631 C CA . LYS A 1 80 ? 16.815 0.789 -35.487 1.00 96.88 80 LYS A CA 1
ATOM 632 C C . LYS A 1 80 ? 16.474 -0.244 -34.413 1.00 96.88 80 LYS A C 1
ATOM 634 O O . LYS A 1 80 ? 15.645 0.038 -33.556 1.00 96.88 80 LYS A O 1
ATOM 639 N N . GLU A 1 81 ? 17.123 -1.403 -34.454 1.00 97.00 81 GLU A N 1
ATOM 640 C CA . GLU A 1 81 ? 16.938 -2.464 -33.460 1.00 97.00 81 GLU A CA 1
ATOM 641 C C . GLU A 1 81 ? 17.350 -2.004 -32.056 1.00 97.00 81 GLU A C 1
ATOM 643 O O . GLU A 1 81 ? 16.572 -2.123 -31.114 1.00 97.00 81 GLU A O 1
ATOM 648 N N . LEU A 1 82 ? 18.532 -1.394 -31.921 1.00 96.75 82 LEU A N 1
ATOM 649 C CA . LEU A 1 82 ? 19.024 -0.927 -30.627 1.00 96.75 82 LEU A CA 1
ATOM 650 C C . LEU A 1 82 ? 18.141 0.175 -30.025 1.00 96.75 82 LEU A C 1
ATOM 652 O O . LEU A 1 82 ? 17.898 0.167 -28.823 1.00 96.75 82 LEU A O 1
ATOM 656 N N . LYS A 1 83 ? 17.634 1.105 -30.847 1.00 95.81 83 LYS A N 1
ATOM 657 C CA . LYS A 1 83 ? 16.681 2.132 -30.392 1.00 95.81 83 LYS A CA 1
ATOM 658 C C . LYS A 1 83 ? 15.395 1.510 -29.858 1.00 95.81 83 LYS A C 1
ATOM 660 O O . LYS A 1 83 ? 14.952 1.906 -28.789 1.00 95.81 83 LYS A O 1
ATOM 665 N N . ALA A 1 84 ? 14.845 0.516 -30.557 1.00 97.00 84 ALA A N 1
ATOM 666 C CA . ALA A 1 84 ? 13.642 -0.178 -30.106 1.00 97.00 84 ALA A CA 1
ATOM 667 C C . ALA A 1 84 ? 13.866 -0.897 -28.762 1.00 97.00 84 ALA A C 1
ATOM 669 O O . ALA A 1 84 ? 13.062 -0.752 -27.845 1.00 97.00 84 ALA A O 1
ATOM 670 N N . LEU A 1 85 ? 14.993 -1.603 -28.609 1.00 96.19 85 LEU A N 1
ATOM 671 C CA . LEU A 1 85 ? 15.364 -2.255 -27.345 1.00 96.19 85 LEU A CA 1
ATOM 672 C C . LEU A 1 85 ? 15.562 -1.247 -26.205 1.00 96.19 85 LEU A C 1
ATOM 674 O O . LEU A 1 85 ? 15.184 -1.506 -25.061 1.00 96.19 85 LEU A O 1
ATOM 678 N N . TRP A 1 86 ? 16.156 -0.089 -26.502 1.00 94.94 86 TRP A N 1
ATOM 679 C CA . TRP A 1 86 ? 16.329 0.978 -25.522 1.00 94.94 86 TRP A CA 1
ATOM 680 C C . TRP A 1 86 ? 14.985 1.571 -25.079 1.00 94.94 86 TRP A C 1
ATOM 682 O O . TRP A 1 86 ? 14.763 1.732 -23.883 1.00 94.94 86 TRP A O 1
ATOM 692 N N . GLU A 1 87 ? 14.058 1.822 -26.006 1.00 95.75 87 GLU A N 1
ATOM 693 C CA . GLU A 1 87 ? 12.697 2.289 -25.699 1.00 95.75 87 GLU A CA 1
ATOM 694 C C . GLU A 1 87 ? 11.919 1.285 -24.829 1.00 95.75 87 GLU A C 1
ATOM 696 O O . GLU A 1 87 ? 11.273 1.675 -23.849 1.00 95.75 87 GLU A O 1
ATOM 701 N N . GLU A 1 88 ? 12.023 -0.013 -25.129 1.00 95.62 88 GLU A N 1
ATOM 702 C CA . GLU A 1 88 ? 11.455 -1.085 -24.302 1.00 95.62 88 GLU A CA 1
ATOM 703 C C . GLU A 1 88 ? 12.071 -1.087 -22.894 1.00 95.62 88 GLU A C 1
ATOM 705 O O . GLU A 1 88 ? 11.357 -1.127 -21.889 1.00 95.62 88 GLU A O 1
ATOM 710 N N . THR A 1 89 ? 13.396 -0.953 -22.808 1.00 91.62 89 THR A N 1
ATOM 711 C CA . THR A 1 89 ? 14.122 -0.887 -21.532 1.00 91.62 89 THR A CA 1
ATOM 712 C C . THR A 1 89 ? 13.698 0.327 -20.704 1.00 91.62 89 THR A C 1
ATOM 714 O O . THR A 1 89 ? 13.432 0.190 -19.510 1.00 91.62 89 THR A O 1
ATOM 717 N N . CYS A 1 90 ? 13.576 1.511 -21.313 1.00 90.69 90 CYS A N 1
ATOM 718 C CA . CYS A 1 90 ? 13.079 2.710 -20.637 1.00 90.69 90 CYS A CA 1
ATOM 719 C C . CYS A 1 90 ? 11.657 2.508 -20.107 1.00 90.69 90 CYS A C 1
ATOM 721 O O . CYS A 1 90 ? 11.362 2.873 -18.970 1.00 90.69 90 CYS A O 1
ATOM 723 N N . THR A 1 91 ? 10.789 1.878 -20.898 1.00 93.69 91 THR A N 1
ATOM 724 C CA . THR A 1 91 ? 9.416 1.558 -20.486 1.00 93.69 91 THR A CA 1
ATOM 725 C C . THR A 1 91 ? 9.411 0.629 -19.268 1.00 93.69 91 THR A C 1
ATOM 727 O O . THR A 1 91 ? 8.706 0.880 -18.290 1.00 93.69 91 THR A O 1
ATOM 730 N N . TYR A 1 92 ? 10.258 -0.404 -19.269 1.00 90.88 92 TYR A N 1
ATOM 731 C CA . TYR A 1 92 ? 10.425 -1.300 -18.124 1.00 90.88 92 TYR A CA 1
ATOM 732 C C . TYR A 1 92 ? 10.944 -0.575 -16.872 1.00 90.88 92 TYR A C 1
ATOM 734 O O . TYR A 1 92 ? 10.451 -0.820 -15.769 1.00 90.88 92 TYR A O 1
ATOM 742 N N . ILE A 1 93 ? 11.897 0.348 -17.033 1.00 87.75 93 ILE A N 1
ATOM 743 C CA . ILE A 1 93 ? 12.428 1.177 -15.942 1.00 87.75 93 ILE A CA 1
ATOM 744 C C . ILE A 1 93 ? 11.319 2.036 -15.328 1.00 87.75 93 ILE A C 1
ATOM 746 O O . ILE A 1 93 ? 11.152 2.024 -14.107 1.00 87.75 93 ILE A O 1
ATOM 750 N N . ILE A 1 94 ? 10.504 2.699 -16.153 1.00 87.88 94 ILE A N 1
ATOM 751 C CA . ILE A 1 94 ? 9.345 3.479 -15.694 1.00 87.88 94 ILE A CA 1
ATOM 752 C C . ILE A 1 94 ? 8.389 2.590 -14.886 1.00 87.88 94 ILE A C 1
ATOM 754 O O . ILE A 1 94 ? 8.016 2.944 -13.769 1.00 87.88 94 ILE A O 1
ATOM 758 N N . HIS A 1 95 ? 8.050 1.400 -15.391 1.00 90.12 95 HIS A N 1
ATOM 759 C CA . HIS A 1 95 ? 7.195 0.459 -14.662 1.00 90.12 95 HIS A CA 1
ATOM 760 C C . HIS A 1 95 ? 7.794 0.012 -13.323 1.00 90.12 95 HIS A C 1
ATOM 762 O O . HIS A 1 95 ? 7.064 -0.125 -12.338 1.00 90.12 95 HIS A O 1
ATOM 768 N N . CYS A 1 96 ? 9.110 -0.200 -13.260 1.00 86.38 96 CYS A N 1
ATOM 769 C CA . CYS A 1 96 ? 9.792 -0.523 -12.010 1.00 86.38 96 CYS A CA 1
ATOM 770 C C . CYS A 1 96 ? 9.686 0.621 -10.998 1.00 86.38 96 CYS A C 1
ATOM 772 O O . CYS A 1 96 ? 9.327 0.363 -9.849 1.00 86.38 96 CYS A O 1
ATOM 774 N N . HIS A 1 97 ? 9.935 1.862 -11.429 1.00 83.06 97 HIS A N 1
ATOM 775 C CA . HIS A 1 97 ? 9.790 3.052 -10.587 1.00 83.06 97 HIS A CA 1
ATOM 776 C C . HIS A 1 97 ? 8.372 3.173 -10.032 1.00 83.06 97 HIS A C 1
ATOM 778 O O . HIS A 1 97 ? 8.198 3.193 -8.815 1.00 83.06 97 HIS A O 1
ATOM 784 N N . SER A 1 98 ? 7.356 3.144 -10.899 1.00 88.62 98 SER A N 1
ATOM 785 C CA . SER A 1 98 ? 5.958 3.259 -10.469 1.00 88.62 98 SER A CA 1
ATOM 786 C C . SER A 1 98 ? 5.555 2.152 -9.496 1.00 88.62 98 SER A C 1
ATOM 788 O O . SER A 1 98 ? 4.802 2.395 -8.557 1.00 88.62 98 SER A O 1
ATOM 790 N N . ARG A 1 99 ? 6.064 0.925 -9.681 1.00 87.25 99 ARG A N 1
ATOM 791 C CA . ARG A 1 99 ? 5.778 -0.182 -8.761 1.00 87.25 99 ARG A CA 1
ATOM 792 C C . ARG A 1 99 ? 6.428 0.024 -7.393 1.00 87.25 99 ARG A C 1
ATOM 794 O O . ARG A 1 99 ? 5.785 -0.258 -6.387 1.00 87.25 99 ARG A O 1
ATOM 801 N N . ILE A 1 100 ? 7.674 0.498 -7.347 1.00 84.25 100 ILE A N 1
ATOM 802 C CA . ILE A 1 100 ? 8.365 0.802 -6.084 1.00 84.25 100 ILE A CA 1
ATOM 803 C C . ILE A 1 100 ? 7.642 1.932 -5.347 1.00 84.25 100 ILE A C 1
ATOM 805 O O . ILE A 1 100 ? 7.380 1.800 -4.155 1.00 84.25 100 ILE A O 1
ATOM 809 N N . GLU A 1 101 ? 7.274 3.002 -6.053 1.00 84.19 101 GLU A N 1
ATOM 810 C CA . GLU A 1 101 ? 6.517 4.123 -5.487 1.00 84.19 101 GLU A CA 1
ATOM 811 C C . GLU A 1 101 ? 5.158 3.682 -4.943 1.00 84.19 101 GLU A C 1
ATOM 813 O O . GLU A 1 101 ? 4.784 4.075 -3.839 1.00 84.19 101 GLU A O 1
ATOM 818 N N . TRP A 1 102 ? 4.444 2.823 -5.679 1.00 91.31 102 TRP A N 1
ATOM 819 C CA . TRP A 1 102 ? 3.170 2.269 -5.229 1.00 91.31 102 TRP A CA 1
ATOM 820 C C . TRP A 1 102 ? 3.333 1.498 -3.916 1.00 91.31 102 TRP A C 1
ATOM 822 O O . TRP A 1 102 ? 2.659 1.831 -2.943 1.00 91.31 102 TRP A O 1
ATOM 832 N N . VAL A 1 103 ? 4.261 0.528 -3.868 1.00 86.00 103 VAL A N 1
ATOM 833 C CA . VAL A 1 103 ? 4.506 -0.281 -2.659 1.00 86.00 103 VAL A CA 1
ATOM 834 C C . VAL A 1 103 ? 4.897 0.626 -1.498 1.00 86.00 103 VAL A C 1
ATOM 836 O O . VAL A 1 103 ? 4.379 0.469 -0.401 1.00 86.00 103 VAL A O 1
ATOM 839 N N . TRP A 1 104 ? 5.775 1.598 -1.741 1.00 84.12 104 TRP A N 1
ATOM 840 C CA . TRP A 1 104 ? 6.225 2.550 -0.733 1.00 84.12 104 TRP A CA 1
ATOM 841 C C . TRP A 1 104 ? 5.069 3.347 -0.111 1.00 84.12 104 TRP A C 1
ATOM 843 O O . TRP A 1 104 ? 4.944 3.400 1.113 1.00 84.12 104 TRP A O 1
ATOM 853 N N . LEU A 1 105 ? 4.221 3.948 -0.950 1.00 86.94 105 LEU A N 1
ATOM 854 C CA . LEU A 1 105 ? 3.089 4.757 -0.502 1.00 86.94 105 LEU A CA 1
ATOM 855 C C . LEU A 1 105 ? 2.089 3.919 0.301 1.00 86.94 105 LEU A C 1
ATOM 857 O O . LEU A 1 105 ? 1.771 4.263 1.437 1.00 86.94 105 LEU A O 1
ATOM 861 N N . HIS A 1 106 ? 1.655 2.798 -0.270 1.00 89.75 106 HIS A N 1
ATOM 862 C CA . HIS A 1 106 ? 0.601 1.961 0.299 1.00 89.75 106 HIS A CA 1
ATOM 863 C C . HIS A 1 106 ? 1.064 1.304 1.601 1.00 89.75 106 HIS A C 1
ATOM 865 O O . HIS A 1 106 ? 0.334 1.280 2.586 1.00 89.75 106 HIS A O 1
ATOM 871 N N . TRP A 1 107 ? 2.331 0.884 1.672 1.00 89.94 107 TRP A N 1
ATOM 872 C CA . TRP A 1 107 ? 2.909 0.362 2.909 1.00 89.94 107 TRP A CA 1
ATOM 873 C C . TRP A 1 107 ? 2.979 1.431 4.005 1.00 89.94 107 TRP A C 1
ATOM 875 O O . TRP A 1 107 ? 2.712 1.147 5.171 1.00 89.94 107 TRP A O 1
ATOM 885 N N . SER A 1 108 ? 3.311 2.678 3.652 1.00 85.31 108 SER A N 1
ATOM 886 C CA . SER A 1 108 ? 3.342 3.781 4.618 1.00 85.31 108 SER A CA 1
ATOM 887 C C . SER A 1 108 ? 1.953 4.116 5.162 1.00 85.31 108 SER A C 1
ATOM 889 O O . SER A 1 108 ? 1.820 4.411 6.351 1.00 85.31 108 SER A O 1
ATOM 891 N N . GLU A 1 109 ? 0.934 4.113 4.306 1.00 88.56 109 GLU A N 1
ATOM 892 C CA . GLU A 1 109 ? -0.453 4.372 4.698 1.00 88.56 109 GLU A CA 1
ATOM 893 C C . GLU A 1 109 ? -1.009 3.229 5.547 1.00 88.56 109 GLU A C 1
ATOM 895 O O . GLU A 1 109 ? -1.572 3.483 6.615 1.00 88.56 109 GLU A O 1
ATOM 900 N N . TYR A 1 110 ? -0.749 1.985 5.134 1.00 91.75 110 TYR A N 1
ATOM 901 C CA . TYR A 1 110 ? -1.084 0.782 5.886 1.00 91.75 110 TYR A CA 1
ATOM 902 C C . TYR A 1 110 ? -0.509 0.825 7.300 1.00 91.75 110 TYR A C 1
ATOM 904 O O . TYR A 1 110 ? -1.254 0.679 8.263 1.00 91.75 110 TYR A O 1
ATOM 912 N N . LEU A 1 111 ? 0.795 1.084 7.454 1.00 87.44 111 LEU A N 1
ATOM 913 C CA . LEU A 1 111 ? 1.429 1.103 8.775 1.00 87.44 111 LEU A CA 1
ATOM 914 C C . LEU A 1 111 ? 0.816 2.157 9.700 1.00 87.44 111 LEU A C 1
ATOM 916 O O . LEU A 1 111 ? 0.612 1.889 10.882 1.00 87.44 111 LEU A O 1
ATOM 920 N N . LYS A 1 112 ? 0.490 3.338 9.165 1.00 88.56 112 LYS A N 1
ATOM 921 C CA . LYS A 1 112 ? -0.155 4.402 9.938 1.00 88.56 112 LYS A CA 1
ATOM 922 C C . LYS A 1 112 ? -1.557 3.993 10.400 1.00 88.56 112 LYS A C 1
ATOM 924 O O . LYS A 1 112 ? -1.890 4.175 11.567 1.00 88.56 112 LYS A O 1
ATOM 929 N N . ALA A 1 113 ? -2.370 3.450 9.496 1.00 91.12 113 ALA A N 1
ATOM 930 C CA . ALA A 1 113 ? -3.725 3.009 9.818 1.00 91.12 113 ALA A CA 1
ATOM 931 C C . ALA A 1 113 ? -3.722 1.791 10.761 1.00 91.12 113 ALA A C 1
ATOM 933 O O . ALA A 1 113 ? -4.520 1.726 11.693 1.00 91.12 113 ALA A O 1
ATOM 934 N N . HIS A 1 114 ? -2.778 0.867 10.580 1.00 92.12 114 HIS A N 1
ATOM 935 C CA . HIS A 1 114 ? -2.572 -0.270 11.469 1.00 92.12 114 HIS A CA 1
ATOM 936 C C . HIS A 1 114 ? -2.214 0.181 12.889 1.00 92.12 114 HIS A C 1
ATOM 938 O O . HIS A 1 114 ? -2.783 -0.319 13.853 1.00 92.12 114 HIS A O 1
ATOM 944 N N . GLU A 1 115 ? -1.307 1.151 13.041 1.00 89.00 115 GLU A N 1
ATOM 945 C CA . GLU A 1 115 ? -0.965 1.715 14.353 1.00 89.00 115 GLU A CA 1
ATOM 946 C C . GLU A 1 115 ? -2.181 2.374 15.028 1.00 89.00 115 GLU A C 1
ATOM 948 O O . GLU A 1 115 ? -2.398 2.198 16.228 1.00 89.00 115 GLU A O 1
ATOM 953 N N . GLU A 1 116 ? -3.006 3.095 14.264 1.00 90.19 116 GLU A N 1
ATOM 954 C CA . GLU A 1 116 ? -4.240 3.707 14.763 1.00 90.19 116 GLU A CA 1
ATOM 955 C C . GLU A 1 116 ? -5.235 2.657 15.282 1.00 90.19 116 GLU A C 1
ATOM 957 O O . GLU A 1 116 ? -5.736 2.791 16.404 1.00 90.19 116 GLU A O 1
ATOM 962 N N . VAL A 1 117 ? -5.460 1.585 14.514 1.00 91.50 117 VAL A N 1
ATOM 963 C CA . VAL A 1 117 ? -6.333 0.470 14.908 1.00 91.50 117 VAL A CA 1
ATOM 964 C C . VAL A 1 117 ? -5.778 -0.261 16.130 1.00 91.50 117 VAL A C 1
ATOM 966 O O . VAL A 1 117 ? -6.522 -0.496 17.077 1.00 91.50 117 VAL A O 1
ATOM 969 N N . GLU A 1 118 ? -4.481 -0.560 16.175 1.00 90.62 118 GLU A N 1
ATOM 970 C CA . GLU A 1 118 ? -3.839 -1.212 17.326 1.00 90.62 118 GLU A CA 1
ATOM 971 C C . GLU A 1 118 ? -3.976 -0.379 18.610 1.00 90.62 118 GLU A C 1
ATOM 973 O O . GLU A 1 118 ? -4.390 -0.880 19.661 1.00 90.62 118 GLU A O 1
ATOM 978 N N . MET A 1 119 ? -3.692 0.925 18.537 1.00 90.12 119 MET A N 1
ATOM 979 C CA . MET A 1 119 ? -3.873 1.828 19.677 1.00 90.12 119 MET A CA 1
ATOM 980 C C . MET A 1 119 ? -5.335 1.901 20.124 1.00 90.12 119 MET A C 1
ATOM 982 O O . MET A 1 119 ? -5.616 1.974 21.327 1.00 90.12 119 MET A O 1
ATOM 986 N N . TRP A 1 120 ? -6.271 1.897 19.174 1.00 94.31 120 TRP A N 1
ATOM 987 C CA . TRP A 1 120 ? -7.697 1.874 19.466 1.00 94.31 120 TRP A CA 1
ATOM 988 C C . TRP A 1 120 ? -8.119 0.556 20.136 1.00 94.31 120 TRP A C 1
ATOM 990 O O . TRP A 1 120 ? -8.762 0.603 21.189 1.00 94.31 120 TRP A O 1
ATOM 1000 N N . LEU A 1 121 ? -7.683 -0.598 19.618 1.00 92.56 121 LEU A N 1
ATOM 1001 C CA . LEU A 1 121 ? -7.939 -1.923 20.194 1.00 92.56 121 LEU A CA 1
ATOM 1002 C C . LEU A 1 121 ? -7.477 -1.976 21.653 1.00 92.56 121 LEU A C 1
ATOM 1004 O O . LEU A 1 121 ? -8.234 -2.388 22.532 1.00 92.56 121 LEU A O 1
ATOM 1008 N N . VAL A 1 122 ? -6.257 -1.511 21.937 1.00 90.50 122 VAL A N 1
ATOM 1009 C CA . VAL A 1 122 ? -5.711 -1.455 23.302 1.00 90.50 122 VAL A CA 1
ATOM 1010 C C . VAL A 1 122 ? -6.562 -0.562 24.206 1.00 90.50 122 VAL A C 1
ATOM 1012 O O . VAL A 1 122 ? -6.872 -0.942 25.339 1.00 90.50 122 VAL A O 1
ATOM 1015 N N . ARG A 1 123 ? -6.953 0.621 23.721 1.00 92.44 123 ARG A N 1
ATOM 1016 C CA . ARG A 1 123 ? -7.751 1.586 24.488 1.00 92.44 123 ARG A CA 1
ATOM 1017 C C . ARG A 1 123 ? -9.119 1.017 24.851 1.00 92.44 123 ARG A C 1
ATOM 1019 O O . ARG A 1 123 ? -9.456 0.979 26.031 1.00 92.44 123 ARG A O 1
ATOM 1026 N N . VAL A 1 124 ? -9.876 0.540 23.865 1.00 91.81 124 VAL A N 1
ATOM 1027 C CA . VAL A 1 124 ? -11.224 -0.000 24.089 1.00 91.81 124 VAL A CA 1
ATOM 1028 C C . VAL A 1 124 ? -11.166 -1.282 24.909 1.00 91.81 124 VAL A C 1
ATOM 1030 O O . VAL A 1 124 ? -12.002 -1.495 25.787 1.00 91.81 124 VAL A O 1
ATOM 1033 N N . ARG A 1 125 ? -10.137 -2.116 24.706 1.00 90.50 125 ARG A N 1
ATOM 1034 C CA . ARG A 1 125 ? -9.962 -3.328 25.504 1.00 90.50 125 ARG A CA 1
ATOM 1035 C C . ARG A 1 125 ? -9.858 -3.022 26.995 1.00 90.50 125 ARG A C 1
ATOM 1037 O O . ARG A 1 125 ? -10.483 -3.745 27.765 1.00 90.50 125 ARG A O 1
ATOM 1044 N N . ARG A 1 126 ? -9.122 -1.967 27.368 1.00 89.06 126 ARG A N 1
ATOM 1045 C CA . ARG A 1 126 ? -9.006 -1.483 28.754 1.00 89.06 126 ARG A CA 1
ATOM 1046 C C . ARG A 1 126 ? -10.313 -0.887 29.270 1.00 89.06 126 ARG A C 1
ATOM 1048 O O . ARG A 1 126 ? -10.654 -1.115 30.420 1.00 89.06 126 ARG A O 1
ATOM 1055 N N . SER A 1 127 ? -11.053 -0.153 28.438 1.00 88.44 127 SER A N 1
ATOM 1056 C CA . SER A 1 127 ? -12.359 0.405 2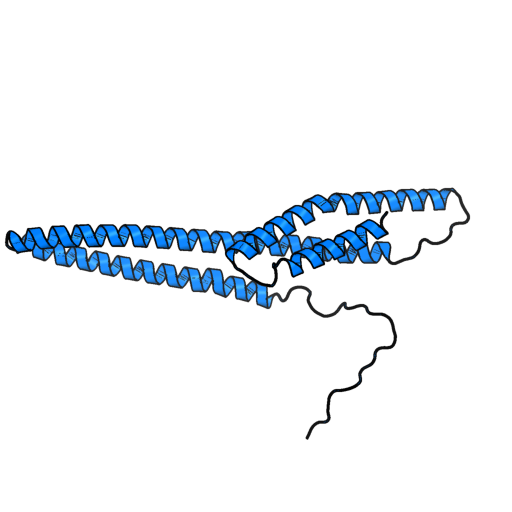8.824 1.00 88.44 127 SER A CA 1
ATOM 1057 C C . SER A 1 127 ? -13.401 -0.673 29.135 1.00 88.44 127 SER A C 1
ATOM 1059 O O . SER A 1 127 ? -14.227 -0.479 30.016 1.00 88.44 127 SER A O 1
ATOM 1061 N N . LEU A 1 128 ? -13.336 -1.809 28.439 1.00 87.56 128 LEU A N 1
ATOM 1062 C CA . LEU A 1 128 ? -14.234 -2.957 28.609 1.00 87.56 128 LEU A CA 1
ATOM 1063 C C . LEU A 1 128 ? -13.681 -4.040 29.562 1.00 87.56 128 LEU A C 1
ATOM 1065 O O . LEU A 1 128 ? -14.248 -5.125 29.655 1.00 87.56 128 LEU A O 1
ATOM 1069 N N . GLU A 1 129 ? -12.523 -3.821 30.191 1.00 85.19 129 GLU A N 1
ATOM 1070 C CA . GLU A 1 129 ? -11.910 -4.785 31.120 1.00 85.19 129 GLU A CA 1
ATOM 1071 C C . GLU A 1 129 ? -12.582 -4.823 32.507 1.00 85.19 129 GLU A C 1
ATOM 1073 O O . GLU A 1 129 ? -12.739 -5.925 33.037 1.00 85.19 129 GLU A O 1
ATOM 1078 N N . PRO A 1 130 ? -13.008 -3.690 33.104 1.00 85.00 130 PRO A N 1
ATOM 1079 C CA . PRO A 1 130 ? -13.749 -3.701 34.360 1.00 85.00 130 PRO A CA 1
ATOM 1080 C C . PRO A 1 130 ? -15.145 -4.306 34.195 1.00 85.00 130 PRO A C 1
ATOM 1082 O O . PRO A 1 130 ? -15.869 -3.984 33.254 1.00 85.00 130 PRO A O 1
ATOM 1085 N N . GLU A 1 131 ? -15.552 -5.135 35.154 1.00 82.88 131 GLU A N 1
ATOM 1086 C CA . GLU A 1 131 ? -16.935 -5.596 35.253 1.00 82.88 131 GLU A CA 1
ATOM 1087 C C . GLU A 1 131 ? -17.843 -4.446 35.713 1.00 82.88 131 GLU A C 1
ATOM 1089 O O . GLU A 1 131 ? -17.436 -3.592 36.506 1.00 82.88 131 GLU A O 1
ATOM 1094 N N . VAL A 1 132 ? -19.075 -4.401 35.201 1.00 84.81 132 VAL A N 1
ATOM 1095 C CA . VAL A 1 132 ? -20.014 -3.321 35.520 1.00 84.81 132 VAL A CA 1
ATOM 1096 C C . VAL A 1 132 ? -20.354 -3.358 37.009 1.00 84.81 132 VAL A C 1
ATOM 1098 O O . VAL A 1 132 ? -20.932 -4.321 37.512 1.00 84.81 132 VAL A O 1
ATOM 1101 N N . GLU A 1 133 ? -20.024 -2.282 37.722 1.00 87.69 133 GLU A N 1
ATOM 1102 C CA . GLU A 1 133 ? -20.317 -2.170 39.149 1.00 87.69 133 GLU A CA 1
ATOM 1103 C C . GLU A 1 133 ? -21.828 -2.155 39.410 1.00 87.69 133 GLU A C 1
ATOM 1105 O O . GLU A 1 133 ? -22.575 -1.386 38.800 1.00 87.69 133 GLU A O 1
ATOM 1110 N N . LEU A 1 134 ? -22.284 -2.954 40.377 1.00 89.00 134 LEU A N 1
ATOM 1111 C CA . LEU A 1 134 ? -23.690 -2.996 40.772 1.00 89.00 134 LEU A CA 1
ATOM 1112 C C . LEU A 1 134 ? -24.122 -1.673 41.413 1.00 89.00 134 LEU A C 1
ATOM 1114 O O . LEU A 1 134 ? -23.653 -1.302 42.486 1.00 89.00 134 LEU A O 1
ATOM 1118 N N . GLN A 1 135 ? -25.088 -1.003 40.787 1.00 93.00 135 GLN A N 1
ATOM 1119 C CA . GLN A 1 135 ? -25.673 0.233 41.306 1.00 93.00 135 GLN A CA 1
ATOM 1120 C C . GLN A 1 135 ? -27.001 -0.038 42.018 1.00 93.00 135 GLN A C 1
ATOM 1122 O O . GLN A 1 135 ? -27.822 -0.841 41.566 1.00 93.00 135 GLN A O 1
ATOM 1127 N N . LEU A 1 13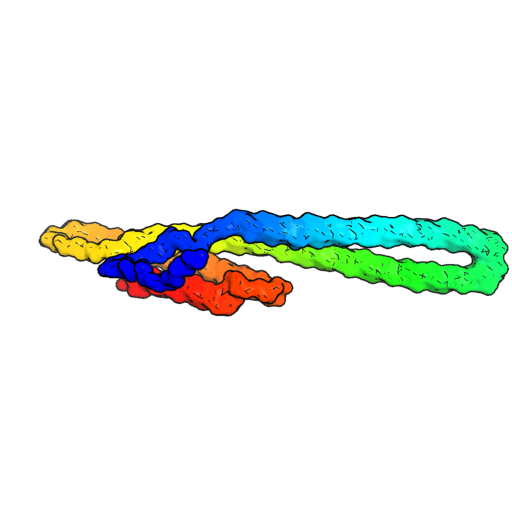6 ? -27.247 0.658 43.129 1.00 90.44 136 LEU A N 1
ATOM 1128 C CA . LEU A 1 136 ? -28.518 0.567 43.861 1.00 90.44 136 LEU A CA 1
ATOM 1129 C C . LEU A 1 136 ? -29.591 1.499 43.279 1.00 90.44 136 LEU A C 1
ATOM 1131 O O . LEU A 1 136 ? -30.779 1.182 43.343 1.00 90.44 136 LEU A O 1
ATOM 1135 N N . GLY A 1 137 ? -29.186 2.632 42.700 1.00 95.44 137 GLY A N 1
ATOM 1136 C CA . GLY A 1 137 ? -30.097 3.635 42.157 1.00 95.44 137 GLY A CA 1
ATOM 1137 C C . GLY A 1 137 ? -30.384 3.459 40.663 1.00 95.44 137 GLY A C 1
ATOM 1138 O O . GLY A 1 137 ? -29.558 2.992 39.881 1.00 95.44 137 GLY A O 1
ATOM 1139 N N . VAL A 1 138 ? -31.608 3.814 40.260 1.00 94.56 138 VAL A N 1
ATOM 1140 C CA . VAL A 1 138 ? -32.075 3.701 38.865 1.00 94.56 138 VAL A CA 1
ATOM 1141 C C . VAL A 1 138 ? -31.342 4.680 37.945 1.00 94.56 138 VAL A C 1
ATOM 1143 O O . VAL A 1 138 ? -31.096 4.357 36.788 1.00 94.56 138 VAL A O 1
ATOM 1146 N N . LYS A 1 139 ? -30.975 5.863 38.452 1.00 96.06 139 LYS A N 1
ATOM 1147 C CA . LYS A 1 139 ? -30.277 6.888 37.663 1.00 96.06 139 LYS A CA 1
ATOM 1148 C C . LYS A 1 139 ? -28.877 6.431 37.269 1.00 96.06 139 LYS A C 1
ATOM 1150 O O . LYS A 1 139 ? -28.483 6.590 36.123 1.00 96.06 139 LYS A O 1
ATOM 1155 N N . GLU A 1 140 ? -28.158 5.836 38.210 1.00 94.12 140 GLU A N 1
ATOM 1156 C CA . GLU A 1 140 ? -26.806 5.326 38.021 1.00 94.12 140 GLU A CA 1
ATOM 1157 C C . GLU A 1 140 ? -26.811 4.145 37.041 1.00 94.12 140 GLU A C 1
ATOM 1159 O O . GLU A 1 140 ? -25.975 4.096 36.144 1.00 94.12 140 GLU A O 1
ATOM 1164 N N . LYS A 1 141 ? -27.810 3.253 37.131 1.00 94.81 141 LYS A N 1
ATOM 1165 C CA . LYS A 1 141 ? -28.017 2.187 36.134 1.00 94.81 141 LYS A CA 1
ATOM 1166 C C . LYS A 1 141 ? -28.293 2.738 34.737 1.00 94.81 141 LYS A C 1
ATOM 1168 O O . LYS A 1 141 ? -27.732 2.237 33.772 1.00 94.81 141 LYS A O 1
ATOM 1173 N N . LEU A 1 142 ? -29.150 3.755 34.619 1.00 95.00 142 LEU A N 1
ATOM 1174 C CA . LEU A 1 142 ? -29.444 4.371 33.324 1.00 95.00 142 LEU A CA 1
ATOM 1175 C C . LEU A 1 142 ? -28.185 5.007 32.720 1.00 95.00 142 LEU A C 1
ATOM 1177 O O . LEU A 1 142 ? -27.910 4.804 31.546 1.00 95.00 142 LEU A O 1
ATOM 1181 N N . TRP A 1 143 ? -27.376 5.684 33.540 1.00 94.12 143 TRP A N 1
ATOM 1182 C CA . TRP A 1 143 ? -26.099 6.241 33.097 1.00 94.12 143 TRP A CA 1
ATOM 1183 C C . TRP A 1 143 ? -25.115 5.163 32.616 1.00 94.12 143 TRP A C 1
ATOM 1185 O O . TRP A 1 143 ? -24.429 5.368 31.619 1.00 94.12 143 TRP A O 1
ATOM 1195 N N . GLN A 1 144 ? -25.065 4.002 33.279 1.00 92.44 144 GLN A N 1
ATOM 1196 C CA . GLN A 1 144 ? -24.258 2.866 32.817 1.00 92.44 144 GLN A CA 1
ATOM 1197 C C . GLN A 1 144 ? -24.721 2.351 31.448 1.00 92.44 144 GLN A C 1
ATOM 1199 O O . GLN A 1 144 ? -23.881 2.096 30.589 1.00 92.44 144 GLN A O 1
ATOM 1204 N N . VAL A 1 145 ? -26.035 2.247 31.227 1.00 92.44 145 VAL A N 1
ATOM 1205 C CA . VAL A 1 145 ? -26.608 1.845 29.932 1.00 92.44 145 VAL A CA 1
ATOM 1206 C C . VAL A 1 145 ? -26.275 2.867 28.842 1.00 92.44 145 VAL A C 1
ATOM 1208 O O . VAL A 1 145 ? -25.800 2.489 27.773 1.00 92.44 145 VAL A O 1
ATOM 1211 N N . ASP A 1 146 ? -26.447 4.162 29.119 1.00 94.12 146 ASP A N 1
ATOM 1212 C CA . ASP A 1 146 ? -26.095 5.228 28.174 1.00 94.12 146 ASP A CA 1
ATOM 1213 C C . ASP A 1 146 ? -24.598 5.186 27.823 1.00 94.12 146 ASP A C 1
ATOM 1215 O O . ASP A 1 146 ? -24.220 5.303 26.657 1.00 94.12 146 ASP A O 1
ATOM 1219 N N . HIS A 1 147 ? -23.732 4.963 28.818 1.00 91.56 147 HIS A N 1
ATOM 1220 C CA . HIS A 1 147 ? -22.294 4.825 28.604 1.00 91.56 147 HIS A CA 1
ATOM 1221 C C . HIS A 1 147 ? -21.945 3.605 27.738 1.00 91.56 147 HIS A C 1
ATOM 1223 O O . HIS A 1 147 ? -21.128 3.721 26.824 1.00 91.56 147 HIS A O 1
ATOM 1229 N N . GLN A 1 148 ? -22.587 2.457 27.976 1.00 90.50 148 GLN A N 1
ATOM 1230 C CA . GLN A 1 148 ? -22.415 1.258 27.150 1.00 90.50 148 GLN A CA 1
ATOM 1231 C C . GLN A 1 148 ? -22.855 1.489 25.701 1.00 90.50 148 GLN A C 1
ATOM 1233 O O . GLN A 1 148 ? -22.143 1.090 24.783 1.00 90.50 148 GLN A O 1
ATOM 1238 N N . HIS A 1 149 ? -23.965 2.195 25.473 1.00 93.88 149 HIS A N 1
ATOM 1239 C CA . HIS A 1 149 ? -24.405 2.541 24.120 1.00 93.88 149 HIS A CA 1
ATOM 1240 C C . HIS A 1 149 ? -23.391 3.408 23.367 1.00 93.88 149 HIS A C 1
ATOM 1242 O O . HIS A 1 149 ? -23.173 3.189 22.175 1.00 93.88 149 HIS A O 1
ATOM 1248 N N . VAL A 1 150 ? -22.749 4.363 24.049 1.00 93.62 150 VAL A N 1
ATOM 1249 C CA . VAL A 1 150 ? -21.671 5.167 23.450 1.00 93.62 150 VAL A CA 1
ATOM 1250 C C . VAL A 1 150 ? -20.486 4.277 23.071 1.00 93.62 150 VAL A C 1
ATOM 1252 O O . VAL A 1 150 ? -20.023 4.345 21.937 1.00 93.62 150 VAL A O 1
ATOM 1255 N N . LEU A 1 151 ? -20.046 3.391 23.971 1.00 91.69 151 LEU A N 1
ATOM 1256 C CA . LEU A 1 151 ? -18.943 2.465 23.691 1.00 91.69 151 LEU A CA 1
ATOM 1257 C C . LEU A 1 151 ? -19.248 1.533 22.511 1.00 91.69 151 LEU A C 1
ATOM 1259 O O . LEU A 1 151 ? -18.392 1.339 21.650 1.00 91.69 151 LEU A O 1
ATOM 1263 N N . LEU A 1 152 ? -20.460 0.982 22.439 1.00 93.88 152 LEU A N 1
ATOM 1264 C CA . LEU A 1 152 ? -20.873 0.124 21.331 1.00 93.88 152 LEU A CA 1
ATOM 1265 C C . LEU A 1 152 ? -20.892 0.893 20.002 1.00 93.88 152 LEU A C 1
ATOM 1267 O O . LEU A 1 152 ? -20.379 0.398 18.999 1.00 93.88 152 LEU A O 1
ATOM 1271 N N . SER A 1 153 ? -21.419 2.121 19.999 1.00 94.62 153 SER A N 1
ATOM 1272 C CA . SER A 1 153 ? -21.396 2.995 18.821 1.00 94.62 153 SER A CA 1
ATOM 1273 C C . SER A 1 153 ? -19.964 3.295 18.369 1.00 94.62 153 SER A C 1
ATOM 1275 O O . SER A 1 153 ? -19.665 3.238 17.173 1.00 94.62 153 SER A O 1
ATOM 1277 N N . ASP A 1 154 ? -19.060 3.575 19.310 1.00 92.88 154 ASP A N 1
ATOM 1278 C CA . ASP A 1 154 ? -17.645 3.802 19.018 1.00 92.88 154 ASP A CA 1
ATOM 1279 C C . ASP A 1 154 ? -17.008 2.556 18.386 1.00 92.88 154 ASP A C 1
ATOM 1281 O O . ASP A 1 154 ? -16.285 2.676 17.396 1.00 92.88 154 ASP A O 1
ATOM 1285 N N . VAL A 1 155 ? -17.312 1.353 18.886 1.00 95.75 155 VAL A N 1
ATOM 1286 C CA . VAL A 1 155 ? -16.807 0.086 18.326 1.00 95.75 155 VAL A CA 1
ATOM 1287 C C . VAL A 1 155 ? -17.338 -0.184 16.921 1.00 95.75 155 VAL A C 1
ATOM 1289 O O . VAL A 1 155 ? -16.578 -0.568 16.026 1.00 95.75 155 VAL A O 1
ATOM 1292 N N . GLN A 1 156 ? -18.627 0.051 16.698 1.00 95.25 156 GLN A N 1
ATOM 1293 C CA . GLN A 1 156 ? -19.250 -0.114 15.386 1.00 95.25 156 GLN A CA 1
ATOM 1294 C C . GLN A 1 156 ? -18.674 0.872 14.362 1.00 95.25 156 GLN A C 1
ATOM 1296 O O . GLN A 1 156 ? -18.458 0.502 13.208 1.00 95.25 156 GLN A O 1
ATOM 1301 N N . SER A 1 157 ? -18.336 2.097 14.783 1.00 94.56 157 SER A N 1
ATOM 1302 C CA . SER A 1 157 ? -17.750 3.114 13.900 1.00 94.56 157 SER A CA 1
ATOM 1303 C C . SER A 1 157 ? -16.395 2.713 13.295 1.00 94.56 157 SER A C 1
ATOM 1305 O O . SER A 1 157 ? -16.030 3.215 12.233 1.00 94.56 157 SER A O 1
ATOM 1307 N N . GLN A 1 158 ? -15.662 1.790 13.931 1.00 95.31 158 GLN A N 1
ATOM 1308 C CA . GLN A 1 158 ? -14.350 1.339 13.455 1.00 95.31 158 GLN A CA 1
ATOM 1309 C C . GLN A 1 158 ? -14.408 0.239 12.393 1.00 95.31 158 GLN A C 1
ATOM 1311 O O . GLN A 1 158 ? -13.387 -0.035 11.765 1.00 95.31 158 GLN A O 1
ATOM 1316 N N . ALA A 1 159 ? -15.574 -0.370 12.153 1.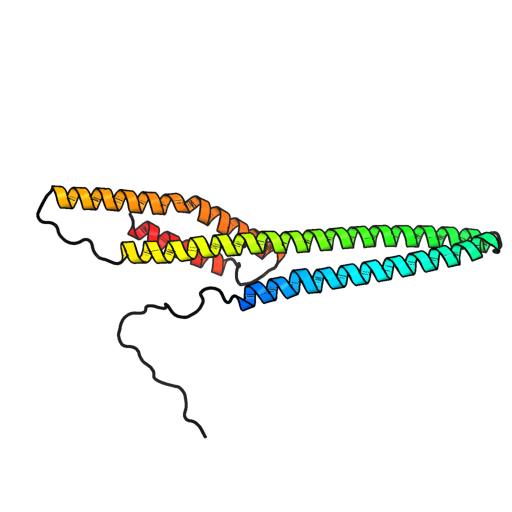00 94.81 159 ALA A N 1
ATOM 1317 C CA . ALA A 1 159 ? -15.710 -1.485 11.214 1.00 94.81 159 ALA A CA 1
ATOM 1318 C C . ALA A 1 159 ? -15.189 -1.133 9.809 1.00 94.81 159 ALA A C 1
ATOM 1320 O O . ALA A 1 159 ? -14.411 -1.885 9.232 1.00 94.81 159 ALA A O 1
ATOM 1321 N N . LEU A 1 160 ? -15.548 0.052 9.299 1.00 95.12 160 LEU A N 1
ATOM 1322 C CA . LEU A 1 160 ? -15.126 0.509 7.971 1.00 95.12 160 LEU A CA 1
ATOM 1323 C C . LEU A 1 160 ? -13.618 0.794 7.894 1.00 95.12 160 LEU A C 1
ATOM 1325 O O . LEU A 1 160 ? -13.000 0.583 6.853 1.00 95.12 160 LEU A O 1
ATOM 1329 N N . LEU A 1 161 ? -13.020 1.309 8.974 1.00 94.25 161 LEU A N 1
ATOM 1330 C CA . LEU A 1 161 ? -11.574 1.535 9.017 1.00 94.25 161 LEU A CA 1
ATOM 1331 C C . LEU A 1 161 ? -10.831 0.198 8.959 1.00 94.25 161 LEU A C 1
ATOM 1333 O O . LEU A 1 161 ? -9.876 0.071 8.197 1.00 94.25 161 LEU A O 1
ATOM 1337 N N . LEU A 1 162 ? -11.295 -0.788 9.730 1.00 96.88 162 LEU A N 1
ATOM 1338 C CA . LEU A 1 162 ? -10.727 -2.129 9.734 1.00 96.88 162 LEU A CA 1
ATOM 1339 C C . LEU A 1 162 ? -10.873 -2.815 8.371 1.00 96.88 162 LEU A C 1
ATOM 1341 O O . LEU A 1 162 ? -9.888 -3.336 7.867 1.00 96.88 162 LEU A O 1
ATOM 1345 N N . GLU A 1 163 ? -12.057 -2.777 7.755 1.00 96.62 163 GLU A N 1
ATOM 1346 C CA . GLU A 1 163 ? -12.298 -3.348 6.421 1.00 96.62 163 GLU A CA 1
ATOM 1347 C C . GLU A 1 163 ? -11.295 -2.802 5.395 1.00 96.62 163 GLU A C 1
ATOM 1349 O O . GLU A 1 163 ? -10.568 -3.561 4.761 1.00 96.62 163 GLU A O 1
ATOM 1354 N N . ARG A 1 164 ? -11.160 -1.472 5.324 1.00 96.56 164 ARG A N 1
ATOM 1355 C CA . ARG A 1 164 ? -10.207 -0.814 4.419 1.00 96.56 164 ARG A CA 1
ATOM 1356 C C . ARG A 1 164 ? -8.755 -1.177 4.720 1.00 96.56 164 ARG A C 1
ATOM 1358 O O . ARG A 1 164 ? -7.951 -1.279 3.800 1.00 96.56 164 ARG A O 1
ATOM 1365 N N . LEU A 1 165 ? -8.407 -1.330 5.997 1.00 96.88 165 LEU A N 1
ATOM 1366 C CA . LEU A 1 165 ? -7.064 -1.729 6.408 1.00 96.88 165 LEU A CA 1
ATOM 1367 C C . LEU A 1 165 ? -6.744 -3.165 5.968 1.00 96.88 165 LEU A C 1
ATOM 1369 O O . LEU A 1 165 ? -5.627 -3.426 5.526 1.00 96.88 165 LEU A O 1
ATOM 1373 N N . LEU A 1 166 ? -7.710 -4.079 6.073 1.00 97.31 166 LEU A N 1
ATOM 1374 C CA . LEU A 1 166 ? -7.565 -5.469 5.637 1.00 97.31 166 LEU A CA 1
ATOM 1375 C C . LEU A 1 166 ? -7.490 -5.575 4.108 1.00 97.31 166 LEU A C 1
ATOM 1377 O O . LEU A 1 166 ? -6.636 -6.299 3.596 1.00 97.31 166 LEU A O 1
ATOM 1381 N N . ASP A 1 167 ? -8.296 -4.800 3.379 1.00 97.81 167 ASP A N 1
ATOM 1382 C CA . ASP A 1 167 ? -8.205 -4.699 1.917 1.00 97.81 167 ASP A CA 1
ATOM 1383 C C . ASP A 1 167 ? -6.814 -4.222 1.471 1.00 97.81 167 ASP A C 1
ATOM 1385 O O . ASP A 1 167 ? -6.212 -4.787 0.552 1.00 97.81 167 ASP A O 1
ATOM 1389 N N . GLU A 1 168 ? -6.274 -3.208 2.152 1.00 97.25 168 GLU A N 1
ATOM 1390 C CA . GLU A 1 168 ? -4.932 -2.691 1.889 1.00 97.25 168 GLU A CA 1
ATOM 1391 C C . GLU A 1 168 ? -3.850 -3.734 2.212 1.00 97.25 168 GLU A C 1
ATOM 1393 O O . GLU A 1 168 ? -2.940 -3.960 1.413 1.00 97.25 168 GLU A O 1
ATOM 1398 N N . ALA A 1 169 ? -3.978 -4.447 3.336 1.00 94.75 169 ALA A N 1
ATOM 1399 C CA . ALA A 1 169 ? -3.084 -5.549 3.693 1.00 94.75 169 ALA A CA 1
ATOM 1400 C C . ALA A 1 169 ? -3.071 -6.642 2.612 1.00 94.75 169 ALA A C 1
ATOM 1402 O O . ALA A 1 169 ? -2.004 -7.096 2.194 1.00 94.75 169 ALA A O 1
ATOM 1403 N N . ALA A 1 170 ? -4.246 -7.023 2.102 1.00 97.25 170 ALA A N 1
ATOM 1404 C CA . ALA A 1 170 ? -4.379 -8.004 1.034 1.00 97.25 170 ALA A CA 1
ATOM 1405 C C . ALA A 1 170 ? -3.761 -7.509 -0.283 1.00 97.25 170 ALA A C 1
ATOM 1407 O O . ALA A 1 170 ? -3.058 -8.263 -0.965 1.00 97.25 170 ALA A O 1
ATOM 1408 N N . ALA A 1 171 ? -3.971 -6.240 -0.644 1.00 96.12 171 ALA A N 1
ATOM 1409 C CA . ALA A 1 171 ? -3.356 -5.629 -1.821 1.00 96.12 171 ALA A CA 1
ATOM 1410 C C . ALA A 1 171 ? -1.822 -5.623 -1.723 1.00 96.12 171 ALA A C 1
ATOM 1412 O O . ALA A 1 171 ? -1.137 -6.004 -2.681 1.00 96.12 171 ALA A O 1
ATOM 1413 N N . LEU A 1 172 ? -1.286 -5.253 -0.558 1.00 91.31 172 LEU A N 1
ATOM 1414 C CA . LEU A 1 172 ? 0.142 -5.294 -0.266 1.00 91.31 172 LEU A CA 1
ATOM 1415 C C . LEU A 1 172 ? 0.684 -6.722 -0.351 1.00 91.31 172 LEU A C 1
ATOM 1417 O O . LEU A 1 172 ? 1.634 -6.955 -1.099 1.00 91.31 172 LEU A O 1
ATOM 1421 N N . HIS A 1 173 ? 0.047 -7.692 0.309 1.00 90.44 173 HIS A N 1
ATOM 1422 C CA . HIS A 1 173 ? 0.464 -9.095 0.279 1.00 90.44 173 HIS A CA 1
ATOM 1423 C C . HIS A 1 173 ? 0.488 -9.662 -1.146 1.00 90.44 173 HIS A C 1
ATOM 1425 O O . HIS A 1 173 ? 1.466 -10.283 -1.561 1.00 90.44 173 HIS A O 1
ATOM 1431 N N . ASN A 1 174 ? -0.532 -9.376 -1.958 1.00 94.38 174 ASN A N 1
ATOM 1432 C CA . ASN A 1 174 ? -0.582 -9.809 -3.356 1.00 94.38 174 ASN A CA 1
ATOM 1433 C C . ASN A 1 174 ? 0.610 -9.302 -4.185 1.00 94.38 174 ASN A C 1
ATOM 1435 O O . ASN A 1 174 ? 1.016 -9.947 -5.153 1.00 94.38 174 ASN A O 1
ATOM 1439 N N . ARG A 1 175 ? 1.186 -8.150 -3.825 1.00 89.69 175 ARG A N 1
ATOM 1440 C CA . ARG A 1 175 ? 2.319 -7.546 -4.539 1.00 89.69 175 ARG A CA 1
ATOM 1441 C C . ARG A 1 175 ? 3.677 -7.905 -3.948 1.00 89.69 175 ARG A C 1
ATOM 1443 O O . ARG A 1 175 ? 4.626 -8.053 -4.717 1.00 89.69 175 ARG A O 1
ATOM 1450 N N . THR A 1 176 ? 3.784 -8.007 -2.625 1.00 85.88 176 THR A N 1
ATOM 1451 C CA . THR A 1 176 ? 5.060 -8.180 -1.912 1.00 85.88 176 THR A CA 1
ATOM 1452 C C . THR A 1 176 ? 5.291 -9.604 -1.421 1.00 85.88 176 THR A C 1
ATOM 1454 O O . THR A 1 176 ? 6.443 -9.985 -1.235 1.00 85.88 176 THR A O 1
ATOM 1457 N N . GLN A 1 177 ? 4.220 -10.385 -1.239 1.00 85.75 177 GLN A N 1
ATOM 1458 C CA . GLN A 1 177 ? 4.223 -11.700 -0.587 1.00 85.75 177 GLN A CA 1
ATOM 1459 C C . GLN A 1 177 ? 4.814 -11.658 0.832 1.00 85.75 177 GLN A C 1
ATOM 1461 O O . GLN A 1 177 ? 5.367 -12.644 1.318 1.00 85.75 177 GLN A O 1
ATOM 1466 N N . ASP A 1 178 ? 4.727 -10.503 1.496 1.00 82.19 178 ASP A N 1
ATOM 1467 C CA . ASP A 1 178 ? 5.283 -10.318 2.831 1.00 82.19 178 ASP A CA 1
ATOM 1468 C C . ASP A 1 178 ? 4.392 -11.004 3.891 1.00 82.19 178 ASP A C 1
ATOM 1470 O O . ASP A 1 178 ? 3.172 -10.794 3.883 1.00 82.19 178 ASP A O 1
ATOM 1474 N N . PRO A 1 179 ? 4.967 -11.819 4.797 1.00 82.62 179 PRO A N 1
ATOM 1475 C CA . PRO A 1 179 ? 4.211 -12.570 5.800 1.00 82.62 179 PRO A CA 1
ATOM 1476 C C . PRO A 1 179 ? 3.624 -11.693 6.917 1.00 82.62 179 PRO A C 1
ATOM 1478 O O . PRO A 1 179 ? 2.749 -12.132 7.649 1.00 82.62 179 PRO A O 1
ATOM 1481 N N . SER A 1 180 ? 4.078 -10.447 7.090 1.00 84.00 180 SER A N 1
ATOM 1482 C CA . SER A 1 180 ? 3.514 -9.551 8.115 1.00 84.00 180 SER A CA 1
ATOM 1483 C C . SER A 1 180 ? 2.107 -9.046 7.784 1.00 84.00 180 SER A C 1
ATOM 1485 O O . SER A 1 180 ? 1.407 -8.571 8.677 1.00 84.00 180 SER A O 1
ATOM 1487 N N . VAL A 1 181 ? 1.698 -9.160 6.519 1.00 86.25 181 VAL A N 1
ATOM 1488 C CA . VAL A 1 181 ? 0.387 -8.749 5.992 1.00 86.25 181 VAL A CA 1
ATOM 1489 C C . VAL A 1 181 ? -0.348 -9.917 5.332 1.00 86.25 181 VAL A C 1
ATOM 1491 O O . VAL A 1 181 ? -1.274 -9.711 4.549 1.00 86.25 181 VAL A O 1
ATOM 1494 N N . ASP A 1 182 ? 0.080 -11.150 5.608 1.00 88.19 182 ASP A N 1
ATOM 1495 C CA . ASP A 1 182 ? -0.552 -12.346 5.062 1.00 88.19 182 ASP A CA 1
ATOM 1496 C C . ASP A 1 182 ? -1.962 -12.580 5.622 1.00 88.19 182 ASP A C 1
ATOM 1498 O O . ASP A 1 182 ? -2.458 -11.856 6.490 1.00 88.19 182 ASP A O 1
ATOM 1502 N N . GLN A 1 183 ? -2.630 -13.600 5.087 1.00 94.31 183 GLN A N 1
ATOM 1503 C CA . GLN A 1 183 ? -3.989 -13.939 5.490 1.00 94.31 183 GLN A CA 1
ATOM 1504 C C . GLN A 1 183 ? -4.088 -14.239 6.995 1.00 94.31 183 GLN A C 1
ATOM 1506 O O . GLN A 1 183 ? -5.046 -13.816 7.634 1.00 94.31 183 GLN A O 1
ATOM 1511 N N . GLU A 1 184 ? -3.088 -14.901 7.584 1.00 92.62 184 GLU A N 1
ATOM 1512 C CA . GLU A 1 184 ? -3.092 -15.209 9.016 1.00 92.62 184 GLU A CA 1
ATOM 1513 C C . GLU A 1 184 ? -2.994 -13.924 9.856 1.00 92.62 184 GLU A C 1
ATOM 1515 O O . GLU A 1 184 ? -3.692 -13.767 10.857 1.00 92.62 184 GLU A O 1
ATOM 1520 N N . ALA A 1 185 ? -2.156 -12.965 9.450 1.00 87.50 185 ALA A N 1
ATOM 1521 C CA . ALA A 1 185 ? -2.064 -11.661 10.102 1.00 87.50 185 ALA A CA 1
ATOM 1522 C C . ALA A 1 185 ? -3.375 -10.871 10.030 1.00 87.50 185 ALA A C 1
ATOM 1524 O O . ALA A 1 185 ? -3.801 -10.301 11.038 1.00 87.50 185 ALA A O 1
ATOM 1525 N N . GLN A 1 186 ? -4.026 -10.886 8.868 1.00 94.19 186 GLN A N 1
ATOM 1526 C CA . GLN A 1 186 ? -5.326 -10.254 8.653 1.00 94.19 186 GLN A CA 1
ATOM 1527 C C . GLN A 1 186 ? -6.416 -10.882 9.534 1.00 94.19 186 GLN A C 1
ATOM 1529 O O . GLN A 1 186 ? -7.154 -10.166 10.215 1.00 94.19 186 GLN A O 1
ATOM 1534 N N . GLU A 1 187 ? -6.477 -12.214 9.586 1.00 94.88 187 GLU A N 1
ATOM 1535 C CA . GLU A 1 187 ? -7.430 -12.958 10.414 1.00 94.88 187 GLU A CA 1
ATOM 1536 C C . GLU A 1 187 ? -7.242 -12.649 11.904 1.00 94.88 187 GLU A C 1
ATOM 1538 O O . GLU A 1 187 ? -8.214 -12.325 12.586 1.00 94.88 187 GLU A O 1
ATOM 1543 N N . ARG A 1 188 ? -5.998 -12.625 12.407 1.00 93.88 188 ARG A N 1
ATOM 1544 C CA . ARG A 1 188 ? -5.717 -12.269 13.812 1.00 93.88 188 ARG A CA 1
ATOM 1545 C C . ARG A 1 188 ? -6.211 -10.867 14.176 1.00 93.88 188 ARG A C 1
ATOM 1547 O O . ARG A 1 188 ? -6.748 -10.673 15.270 1.00 93.88 188 ARG A O 1
ATOM 1554 N N . LEU A 1 189 ? -6.037 -9.888 13.286 1.00 93.69 189 LEU A N 1
ATOM 1555 C CA . L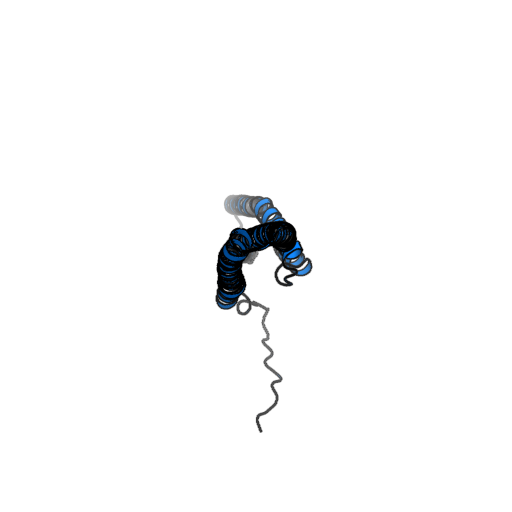EU A 1 189 ? -6.516 -8.523 13.516 1.00 93.69 189 LEU A CA 1
ATOM 1556 C C . LEU A 1 189 ? -8.053 -8.464 13.518 1.00 93.69 189 LEU A C 1
ATOM 1558 O O . LEU A 1 189 ? -8.659 -7.845 14.397 1.00 93.69 189 LEU A O 1
ATOM 1562 N N . GLN A 1 190 ? -8.690 -9.168 12.580 1.00 96.62 190 GLN A N 1
ATOM 1563 C CA . GLN A 1 190 ? -10.145 -9.273 12.493 1.00 96.62 190 GLN A CA 1
ATOM 1564 C C . GLN A 1 190 ? -10.754 -9.960 13.727 1.00 96.62 190 GLN A C 1
ATOM 1566 O O . GLN A 1 190 ? -11.781 -9.513 14.246 1.00 96.62 190 GLN A O 1
ATOM 1571 N N . GLU A 1 191 ? -10.122 -11.020 14.229 1.00 96.25 191 GLU A N 1
ATOM 1572 C CA . GLU A 1 191 ? -10.514 -11.710 15.461 1.00 96.25 191 GLU A CA 1
ATOM 1573 C C . GLU A 1 191 ? -10.381 -10.805 16.689 1.00 96.25 191 GLU A C 1
ATOM 1575 O O . GLU A 1 191 ? -11.276 -10.775 17.539 1.00 96.25 191 GLU A O 1
ATOM 1580 N N . ALA A 1 192 ? -9.299 -10.024 16.777 1.00 95.00 192 ALA A N 1
ATOM 1581 C CA . ALA A 1 192 ? -9.102 -9.073 17.867 1.00 95.00 192 ALA A CA 1
ATOM 1582 C C . ALA A 1 192 ? -10.210 -8.009 17.912 1.00 95.00 192 ALA A C 1
ATOM 1584 O O . ALA A 1 192 ? -10.681 -7.671 19.003 1.00 95.00 192 ALA A O 1
ATOM 1585 N N . TYR A 1 193 ? -10.651 -7.522 16.748 1.00 96.12 193 TYR A N 1
ATOM 1586 C CA . TYR A 1 193 ? -11.806 -6.631 16.631 1.00 96.12 193 TYR A CA 1
ATOM 1587 C C . TYR A 1 193 ? -13.112 -7.322 17.029 1.00 96.12 193 TYR A C 1
ATOM 1589 O O . TYR A 1 193 ? -13.846 -6.797 17.867 1.00 96.12 193 TYR A O 1
ATOM 1597 N N . ASN A 1 194 ? -13.385 -8.508 16.475 1.00 95.94 194 ASN A N 1
ATOM 1598 C CA . ASN A 1 194 ? -14.611 -9.258 16.758 1.00 95.94 194 ASN A CA 1
ATOM 1599 C C . ASN A 1 194 ? -14.752 -9.533 18.258 1.00 95.94 194 ASN A C 1
ATOM 1601 O O . ASN A 1 194 ? -15.799 -9.264 18.829 1.00 95.94 194 ASN A O 1
ATOM 1605 N N . SER A 1 195 ? -13.673 -9.937 18.932 1.00 94.94 195 SER A N 1
ATOM 1606 C CA . SER A 1 195 ? -13.682 -10.148 20.383 1.00 94.94 195 SER A CA 1
ATOM 1607 C C . SER A 1 195 ? -14.029 -8.886 21.184 1.00 94.94 195 SER A C 1
ATOM 1609 O O . SER A 1 195 ? -14.609 -9.000 22.264 1.00 94.94 195 SER A O 1
ATOM 1611 N N . ILE A 1 196 ? -13.654 -7.693 20.708 1.00 94.50 196 ILE A N 1
ATOM 1612 C CA . ILE A 1 196 ? -14.027 -6.428 21.355 1.00 94.50 196 ILE A CA 1
ATOM 1613 C C . ILE A 1 196 ? -15.489 -6.091 21.080 1.00 94.50 196 ILE A C 1
ATOM 1615 O O . ILE A 1 196 ? -16.187 -5.706 22.015 1.00 94.50 196 ILE A O 1
ATOM 1619 N N . ARG A 1 197 ? -15.945 -6.258 19.835 1.00 94.69 197 ARG A N 1
ATOM 1620 C CA . ARG A 1 197 ? -17.344 -6.050 19.446 1.00 94.69 197 ARG A CA 1
ATOM 1621 C C . ARG A 1 197 ? -18.279 -6.950 20.244 1.00 94.69 197 ARG A C 1
ATOM 1623 O O . ARG A 1 197 ? -19.162 -6.434 20.910 1.00 94.69 197 ARG A O 1
ATOM 1630 N N . ASP A 1 198 ? -18.011 -8.250 20.269 1.00 93.31 198 ASP A N 1
ATOM 1631 C CA . ASP A 1 198 ? -18.851 -9.242 20.945 1.00 93.31 198 ASP A CA 1
ATOM 1632 C C . ASP A 1 198 ? -18.897 -9.030 22.473 1.00 93.31 198 ASP A C 1
ATOM 1634 O O . ASP A 1 198 ? -19.804 -9.513 23.138 1.00 93.31 198 ASP A O 1
ATOM 1638 N N . ARG A 1 199 ? -17.915 -8.322 23.053 1.00 91.06 199 ARG A N 1
ATOM 1639 C CA . ARG A 1 199 ? -17.908 -7.936 24.476 1.00 91.06 199 ARG A CA 1
ATOM 1640 C C . ARG A 1 199 ? -18.597 -6.592 24.741 1.00 91.06 199 ARG A C 1
ATOM 1642 O O . ARG A 1 199 ? -18.942 -6.308 25.884 1.00 91.06 199 ARG A O 1
ATOM 1649 N N . ALA A 1 200 ? -18.693 -5.733 23.729 1.00 90.19 200 ALA A N 1
ATOM 1650 C CA . ALA A 1 200 ? -19.389 -4.453 23.819 1.00 90.19 200 ALA A CA 1
ATOM 1651 C C . ALA A 1 200 ? -20.908 -4.596 23.606 1.00 90.19 200 ALA A C 1
ATOM 1653 O O . ALA A 1 200 ? -21.650 -3.702 24.015 1.00 90.19 200 ALA A O 1
ATOM 1654 N N . GLU A 1 201 ? -21.336 -5.681 22.953 1.00 87.00 201 GLU A N 1
ATOM 1655 C CA . GLU A 1 201 ? -22.733 -6.117 22.784 1.00 87.00 201 GLU A CA 1
ATOM 1656 C C . GLU A 1 201 ? -23.286 -6.816 24.037 1.00 87.00 201 GLU A C 1
ATOM 1658 O O . GLU A 1 201 ? -24.475 -6.569 24.351 1.00 87.00 201 GLU A O 1
#

Foldseek 3Di:
DDDDDDDDDDPDDDDPPPDDDDDVVVVVVLVCVLPVVQVVVLVVVLVVLVVVLVVLVVVLVVQCVPPDPVSNVVSVVVNVVSVVVNVVSVVVSVVSVVLSVVLNVLVVVLVVLVSVLVVVLVVLCVVLVDDDDDDPDPVVVVVVVVVLVVSLVVLVVCPVSLVVSLVSLVVSCVSPVDPCSDPVVNVVSVVSSVVSNVSSD

Sequence (201 aa):
MLPPLTQFHCPRGKLLYDHIICQPKIHDLIKHLLCVIGGQKIHESEHEGRVKMDMVLVAAEVLLQNGDQETRSNTHARLKELKALWEETCTYIIHCHSRIEWVWLHWSEYLKAHEEVEMWLVRVRRSLEPEVELQLGVKEKLWQVDHQHVLLSDVQSQALLLERLLDEAAALHNRTQDPSVDQEAQERLQEAYNSIRDRAE

Secondary structure (DSSP, 8-state):
-PPP-------S-----SS-S--HHHHHHHIIIIIIIHHHHHHHHHHHHHHHHHHHHHHHHHHHHHS-HHHHHHHHHHHHHHHHHHHHHHHHHHHHHHHHHHHHHHHHHHHHHHHHHHHHHHHHHHHTSSPPPPPSSHHHHHHHHHHHHHHHHHHHHTHHHHHHHHHHHHHHHHHH--GGGSHHHHHHHHHHHHHHHHHH-

pLDDT: mean 83.1, std 19.45, range [30.41, 97.81]